Protein AF-A0A0G1ELM1-F1 (afdb_monomer_lite)

pLDDT: mean 81.85, std 12.87, range [48.47, 97.12]

Sequence (218 aa):
MGKSIVFKILIIVTILTFLGLSSYQIIKIDGGKYPYCFYLPPYGTAKFDWSTYQYSKFRDECLVRVGAIFSDPSVCTLTKGLSYYDCFGRLGKISKDPNICNKFQTDQFMRQSCFNQMVLYNYNLTGDPCEALSNPEKGTCYRSLANSKKDENYCLKIDMDSYGGNPKFNCLVDLAIIKNNDKLCDLLDSSMPENMNSTTCKRAAANVNRQKEVRQTL

Secondary structure (DSSP, 8-state):
-THHHHHHHHHHHHHHHHTT------EEEGGGTEEEE----SS--PPP-TTSHHHHHHHHHHHHHHHHHHT-HHHHTTS-THHHHHHHHHHHHHH--GGGGGG-SS-HHHHHHHHHHHHHTT---SS-TTTTSPTTHHHHHHHHHHHHHT-THHHHT-PPPTTS--HHHHHHHHHHHHHT-GGGGGGS-TTS-GGGSHHHHHHHHHHHHHHHHHHH--

Foldseek 3Di:
DPVVVVVVVVVVVVVCVVVPPPLFDFDQDPVNPFGGDTDDDPDDSDDDDCPDPVNLVSQLVSLLVRCQVVLPLVSLVVHDDPSSLSSLLSSCQNVVDLVSLVVPVPPLVSSLVSLLSNLLSPDPRDDDSLVVHDPPSSLVSLLSNCLNVLDLVSLVPHDDDPPPDNSSLVSLLSSCLVVVNLCSQVPDDPPDDPCRHSVNSSVSSVVSVVVVVVVVVD

Structure (mmCIF, N/CA/C/O backbone):
data_AF-A0A0G1ELM1-F1
#
_entry.id   AF-A0A0G1ELM1-F1
#
loop_
_atom_site.group_PDB
_atom_site.id
_atom_site.type_symbol
_atom_site.label_atom_id
_atom_site.label_alt_id
_atom_site.label_comp_id
_atom_site.label_asym_id
_atom_site.label_entity_id
_atom_site.label_seq_id
_atom_site.pdbx_PDB_ins_code
_atom_site.Cartn_x
_atom_site.Cartn_y
_atom_site.Cartn_z
_atom_site.occupancy
_atom_site.B_iso_or_equiv
_atom_site.auth_seq_id
_atom_site.auth_comp_id
_atom_site.auth_asym_id
_atom_site.auth_atom_id
_atom_site.pdbx_PDB_model_num
ATOM 1 N N . MET A 1 1 ? -6.070 -7.046 -32.910 1.00 50.34 1 MET A N 1
ATOM 2 C CA . MET A 1 1 ? -6.460 -5.614 -32.870 1.00 50.34 1 MET A CA 1
ATOM 3 C C . MET A 1 1 ? -5.289 -4.619 -32.761 1.00 50.34 1 MET A C 1
ATOM 5 O O . MET A 1 1 ? -5.457 -3.496 -33.212 1.00 50.34 1 MET A O 1
ATOM 9 N N . GLY A 1 2 ? -4.091 -4.985 -32.274 1.00 49.25 2 GLY A N 1
ATOM 10 C CA . GLY A 1 2 ? -2.985 -4.019 -32.080 1.00 49.25 2 GLY A CA 1
ATOM 11 C C . GLY A 1 2 ? -2.368 -3.378 -33.340 1.00 49.25 2 GLY A C 1
ATOM 12 O O . GLY A 1 2 ? -1.951 -2.225 -33.292 1.00 49.25 2 GLY A O 1
ATOM 13 N N . LYS A 1 3 ? -2.362 -4.062 -34.496 1.00 54.44 3 LYS A N 1
ATOM 14 C CA . LYS A 1 3 ? -1.716 -3.548 -35.727 1.00 54.44 3 LYS A CA 1
ATOM 15 C C . LYS A 1 3 ? -2.376 -2.281 -36.298 1.00 54.44 3 LYS A C 1
ATOM 17 O O . LYS A 1 3 ? -1.705 -1.484 -36.943 1.00 54.44 3 LYS A O 1
ATOM 22 N N . SER A 1 4 ? -3.665 -2.056 -36.024 1.00 66.50 4 SER A N 1
ATOM 23 C CA . SER A 1 4 ? -4.397 -0.899 -36.561 1.00 66.50 4 SER A CA 1
ATOM 24 C C . SER A 1 4 ? -4.071 0.418 -35.848 1.00 66.50 4 SER A C 1
ATOM 26 O O . SER A 1 4 ? -4.165 1.472 -36.473 1.00 66.50 4 SER A O 1
ATOM 28 N N . ILE A 1 5 ? -3.689 0.378 -34.567 1.00 67.44 5 ILE A N 1
ATOM 29 C CA . ILE A 1 5 ? -3.380 1.587 -33.784 1.00 67.44 5 ILE A CA 1
ATOM 30 C C . ILE A 1 5 ? -1.992 2.113 -34.154 1.00 67.44 5 ILE A C 1
ATOM 32 O O . ILE A 1 5 ? -1.829 3.308 -34.390 1.00 67.44 5 ILE A O 1
ATOM 36 N N . VAL A 1 6 ? -1.019 1.210 -34.296 1.00 66.62 6 VAL A N 1
ATOM 37 C CA . VAL A 1 6 ? 0.358 1.556 -34.680 1.00 66.62 6 VAL A CA 1
ATOM 38 C C . VAL A 1 6 ? 0.388 2.268 -36.037 1.00 66.62 6 VAL A C 1
ATOM 40 O O . VAL A 1 6 ? 1.067 3.280 -36.184 1.00 66.62 6 VAL A O 1
ATOM 43 N N . PHE A 1 7 ? -0.414 1.806 -37.002 1.00 73.12 7 PHE A N 1
ATOM 44 C CA . PHE A 1 7 ? -0.468 2.400 -38.341 1.00 73.12 7 PHE A CA 1
ATOM 45 C C . PHE A 1 7 ? -1.074 3.814 -38.349 1.00 73.12 7 PHE A C 1
ATOM 47 O O . PHE A 1 7 ? -0.566 4.704 -39.026 1.00 73.12 7 PHE A O 1
ATOM 54 N N . LYS A 1 8 ? -2.121 4.058 -37.547 1.00 73.38 8 LYS A N 1
ATOM 55 C CA . LYS A 1 8 ? -2.737 5.391 -37.420 1.00 73.38 8 LYS A CA 1
ATOM 56 C C . LYS A 1 8 ? -1.798 6.401 -36.757 1.00 73.38 8 LYS A C 1
ATOM 58 O O . LYS A 1 8 ? -1.733 7.542 -37.203 1.00 73.38 8 LYS A O 1
ATOM 63 N N . ILE A 1 9 ? -1.038 5.977 -35.743 1.00 73.56 9 ILE A N 1
ATOM 64 C CA . ILE A 1 9 ? -0.022 6.822 -35.094 1.00 73.56 9 ILE A CA 1
ATOM 65 C C . ILE A 1 9 ? 1.080 7.191 -36.096 1.00 73.56 9 ILE A C 1
ATOM 67 O O . ILE A 1 9 ? 1.458 8.356 -36.179 1.00 73.56 9 ILE A O 1
ATOM 71 N N . LEU A 1 10 ? 1.537 6.234 -36.910 1.00 73.31 10 LEU A N 1
ATOM 72 C CA . LEU A 1 10 ? 2.538 6.473 -37.954 1.00 73.31 10 LEU A CA 1
ATOM 73 C C . LEU A 1 10 ? 2.081 7.519 -38.982 1.00 73.31 10 LEU A C 1
ATOM 75 O O . LEU A 1 10 ? 2.839 8.434 -39.295 1.00 73.31 10 LEU A O 1
ATOM 79 N N . ILE A 1 11 ? 0.834 7.441 -39.458 1.00 77.81 11 ILE A N 1
ATOM 80 C CA . ILE A 1 11 ? 0.285 8.410 -40.422 1.00 77.81 11 ILE A CA 1
ATOM 81 C C . ILE A 1 11 ? 0.237 9.822 -39.823 1.00 77.81 11 ILE A C 1
ATOM 83 O O . ILE A 1 11 ? 0.670 10.772 -40.470 1.00 77.81 11 ILE A O 1
ATOM 87 N N . ILE A 1 12 ? -0.229 9.965 -38.578 1.00 75.75 12 ILE A N 1
ATOM 88 C CA . ILE A 1 12 ? -0.305 11.269 -37.900 1.00 75.75 12 ILE A CA 1
ATOM 89 C C . ILE A 1 12 ? 1.092 11.876 -37.733 1.00 75.75 12 ILE A C 1
ATOM 91 O O . ILE A 1 12 ? 1.287 13.048 -38.045 1.00 75.75 12 ILE A O 1
ATOM 95 N N . VAL A 1 13 ? 2.078 11.077 -37.311 1.00 72.25 13 VAL A N 1
ATOM 96 C CA . VAL A 1 13 ? 3.471 11.533 -37.184 1.00 72.25 13 VAL A CA 1
ATOM 97 C C . VAL A 1 13 ? 4.018 11.997 -38.538 1.00 72.25 13 VAL A C 1
ATOM 99 O O . VAL A 1 13 ? 4.649 13.048 -38.604 1.00 72.25 13 VAL A O 1
ATOM 102 N N . THR A 1 14 ? 3.708 11.278 -39.621 1.00 75.56 14 THR A N 1
ATOM 103 C CA . THR A 1 14 ? 4.166 11.617 -40.981 1.00 75.56 14 THR A CA 1
ATOM 104 C C . THR A 1 14 ? 3.556 12.933 -41.485 1.00 75.56 14 THR A C 1
ATOM 106 O O . THR A 1 14 ? 4.257 13.775 -42.050 1.00 75.56 14 THR A O 1
ATOM 109 N N . ILE A 1 15 ? 2.262 13.155 -41.235 1.00 75.12 15 ILE A N 1
ATOM 110 C CA . ILE A 1 15 ? 1.568 14.403 -41.593 1.00 75.12 15 ILE A CA 1
ATOM 111 C C . ILE A 1 15 ? 2.143 15.584 -40.798 1.00 75.12 15 ILE A C 1
ATOM 113 O O . ILE A 1 15 ? 2.428 16.633 -41.371 1.00 75.12 15 ILE A O 1
ATOM 117 N N . LEU A 1 16 ? 2.382 15.405 -39.496 1.00 65.38 16 LEU A N 1
ATOM 118 C CA . LEU A 1 16 ? 2.956 16.447 -38.641 1.00 65.38 16 LEU A CA 1
ATOM 119 C C . LEU A 1 16 ? 4.390 16.815 -39.044 1.00 65.38 16 LEU A C 1
ATOM 121 O O . LEU A 1 16 ? 4.750 17.989 -38.980 1.00 65.38 16 LEU A O 1
ATOM 125 N N . THR A 1 17 ? 5.190 15.850 -39.512 1.00 66.62 17 THR A N 1
ATOM 126 C CA . THR A 1 17 ? 6.524 16.140 -40.063 1.00 66.62 17 THR A CA 1
ATOM 127 C C . THR A 1 17 ? 6.468 16.926 -41.373 1.00 66.62 17 THR A C 1
ATOM 129 O O . THR A 1 17 ? 7.311 17.792 -41.586 1.00 66.62 17 THR A O 1
ATOM 132 N N . PHE A 1 18 ? 5.470 16.677 -42.231 1.00 71.69 18 PHE A N 1
ATOM 133 C CA . PHE A 1 18 ? 5.326 17.363 -43.522 1.00 71.69 18 PHE A CA 1
ATOM 134 C C . PHE A 1 18 ? 4.894 18.832 -43.384 1.00 71.69 18 PHE A C 1
ATOM 136 O O . PHE A 1 18 ? 5.218 19.651 -44.238 1.00 71.69 18 PHE A O 1
ATOM 143 N N . LEU A 1 19 ? 4.192 19.180 -42.302 1.00 72.88 19 LEU A N 1
ATOM 144 C CA . LEU A 1 19 ? 3.672 20.531 -42.058 1.00 72.88 19 LEU A CA 1
ATOM 145 C C . LEU A 1 19 ? 4.692 21.512 -41.449 1.00 72.88 19 LEU A C 1
ATOM 147 O O . LEU A 1 19 ? 4.314 22.614 -41.063 1.00 72.88 19 LEU A O 1
ATOM 151 N N . GLY A 1 20 ? 5.975 21.151 -41.331 1.00 52.38 20 GLY A N 1
ATOM 152 C CA . GLY A 1 20 ? 7.017 22.089 -40.890 1.00 52.38 20 GLY A CA 1
ATOM 153 C C . GLY A 1 20 ? 6.898 22.566 -39.434 1.00 52.38 20 GLY A C 1
ATOM 154 O O . GLY A 1 20 ? 7.625 23.465 -39.023 1.00 52.38 20 GLY A O 1
ATOM 155 N N . LEU A 1 21 ? 6.051 21.935 -38.613 1.00 55.34 21 LEU A N 1
ATOM 156 C CA . LEU A 1 21 ? 5.949 22.179 -37.163 1.00 55.34 21 LEU A CA 1
ATOM 157 C C . LEU A 1 21 ? 7.140 21.573 -36.381 1.00 55.34 21 LEU A C 1
ATOM 159 O O . LEU A 1 21 ? 7.020 21.205 -35.213 1.00 55.34 21 LEU A O 1
ATOM 163 N N . SER A 1 22 ? 8.294 21.397 -37.027 1.00 48.47 22 SER A N 1
ATOM 164 C CA . SER A 1 22 ? 9.391 20.545 -36.574 1.00 48.47 22 SER A CA 1
ATOM 165 C C . SER A 1 22 ? 10.311 21.239 -35.568 1.00 48.47 22 SER A C 1
ATOM 167 O O . SER A 1 22 ? 11.467 21.544 -35.854 1.00 48.47 22 SER A O 1
ATOM 169 N N . SER A 1 23 ? 9.820 21.422 -34.349 1.00 53.09 23 SER A N 1
ATOM 170 C CA . SER A 1 23 ? 10.669 21.434 -33.151 1.00 53.09 23 SER A CA 1
ATOM 171 C C . SER A 1 23 ? 10.457 20.184 -32.289 1.00 53.09 23 SER A C 1
ATOM 173 O O . SER A 1 23 ? 10.847 20.144 -31.126 1.00 53.09 23 SER A O 1
ATOM 175 N N . TYR A 1 24 ? 9.884 19.121 -32.865 1.00 53.72 24 TYR A N 1
ATOM 176 C CA . TYR A 1 24 ? 9.788 17.820 -32.212 1.00 53.72 24 TYR A CA 1
ATOM 177 C C . TYR A 1 24 ? 11.131 17.097 -32.280 1.00 53.72 24 TYR A C 1
ATOM 179 O O . TYR A 1 24 ? 11.535 16.600 -33.333 1.00 53.72 24 TYR A O 1
ATOM 187 N N . GLN A 1 25 ? 11.821 17.001 -31.144 1.00 54.25 25 GLN A N 1
ATOM 188 C CA . GLN A 1 25 ? 12.936 16.072 -31.017 1.00 54.25 25 GLN A CA 1
ATOM 189 C C . GLN A 1 25 ? 12.399 14.675 -30.718 1.00 54.25 25 GLN A C 1
ATOM 191 O O . GLN A 1 25 ? 11.821 14.408 -29.668 1.00 54.25 25 GLN A O 1
ATOM 196 N N . ILE A 1 26 ? 12.586 13.783 -31.684 1.00 55.53 26 ILE A N 1
ATOM 197 C CA . ILE A 1 26 ? 12.243 12.373 -31.576 1.00 55.53 26 ILE A CA 1
ATOM 198 C C . ILE A 1 26 ? 13.410 11.654 -30.895 1.00 55.53 26 ILE A C 1
ATOM 200 O O . ILE A 1 26 ? 14.478 11.489 -31.485 1.00 55.53 26 ILE A O 1
ATOM 204 N N . ILE A 1 27 ? 13.216 11.211 -29.654 1.00 61.88 27 ILE A N 1
ATOM 205 C CA . ILE A 1 27 ? 14.251 10.490 -28.904 1.00 61.88 27 ILE A CA 1
ATOM 206 C C . ILE A 1 27 ? 14.049 8.995 -29.095 1.00 61.88 27 ILE A C 1
ATOM 208 O O . ILE A 1 27 ? 13.035 8.436 -28.672 1.00 61.88 27 ILE A O 1
ATOM 212 N N . LYS A 1 28 ? 15.036 8.338 -29.706 1.00 63.75 28 LYS A N 1
ATOM 213 C CA . LYS A 1 28 ? 15.108 6.876 -29.729 1.00 63.75 28 LYS A CA 1
ATOM 214 C C . LYS A 1 28 ? 15.464 6.385 -28.328 1.00 63.75 28 LYS A C 1
ATOM 216 O O . LYS A 1 28 ? 16.547 6.675 -27.828 1.00 63.75 28 LYS A O 1
ATOM 221 N N . ILE A 1 29 ? 14.558 5.640 -27.705 1.00 68.81 29 ILE A N 1
ATOM 222 C CA . ILE A 1 29 ? 14.814 4.966 -26.431 1.00 68.81 29 ILE A CA 1
ATOM 223 C C . ILE A 1 29 ? 15.418 3.598 -26.753 1.00 68.81 29 ILE A C 1
ATOM 225 O O . ILE A 1 29 ? 14.873 2.883 -27.595 1.00 68.81 29 ILE A O 1
ATOM 229 N N . ASP A 1 30 ? 16.536 3.256 -26.107 1.00 65.12 30 ASP A N 1
ATOM 230 C CA . ASP A 1 30 ? 17.190 1.941 -26.218 1.00 65.12 30 ASP A CA 1
ATOM 231 C C . ASP A 1 30 ? 17.457 1.515 -27.678 1.00 65.12 30 ASP A C 1
ATOM 233 O O . ASP A 1 30 ? 16.909 0.541 -28.188 1.00 65.12 30 ASP A O 1
ATOM 237 N N . GLY A 1 31 ? 18.190 2.345 -28.430 1.00 73.06 31 GLY A N 1
ATOM 238 C CA . GLY A 1 31 ? 18.500 2.070 -29.841 1.00 73.06 31 GLY A CA 1
ATOM 239 C C . GLY A 1 31 ? 17.297 2.113 -30.799 1.00 73.06 31 GLY A C 1
ATOM 240 O O . GLY A 1 31 ? 17.451 1.819 -31.981 1.00 73.06 31 GLY A O 1
ATOM 241 N N . GLY A 1 32 ? 16.112 2.523 -30.328 1.00 72.31 32 GLY A N 1
ATOM 242 C CA . GLY A 1 32 ? 14.868 2.541 -31.106 1.00 72.31 32 GLY A CA 1
ATOM 243 C C . GLY A 1 32 ? 13.915 1.385 -30.793 1.00 72.31 32 GLY A C 1
ATOM 244 O O . GLY A 1 32 ? 12.944 1.208 -31.524 1.00 72.31 32 GLY A O 1
ATOM 245 N N . LYS A 1 33 ? 14.164 0.619 -29.720 1.00 72.88 33 LYS A N 1
ATOM 246 C CA . LYS A 1 33 ? 13.299 -0.485 -29.278 1.00 72.88 33 LYS A CA 1
ATOM 247 C C . LYS A 1 33 ? 11.888 -0.023 -28.880 1.00 72.88 33 LYS A C 1
ATOM 249 O O . LYS A 1 33 ? 10.930 -0.761 -29.100 1.00 72.88 33 LYS A O 1
ATOM 254 N N . TYR A 1 34 ? 11.741 1.187 -28.335 1.00 67.00 34 TYR A N 1
ATOM 255 C CA . TYR A 1 34 ? 10.444 1.734 -27.914 1.00 67.00 34 TYR A CA 1
ATOM 256 C C . TYR A 1 34 ? 10.053 2.971 -28.731 1.00 67.00 34 TYR A C 1
ATOM 258 O O . TYR A 1 34 ? 10.936 3.740 -29.132 1.00 67.00 34 TYR A O 1
ATOM 266 N N . PRO A 1 35 ? 8.744 3.204 -28.964 1.00 62.19 35 PRO A N 1
ATOM 267 C CA . PRO A 1 35 ? 8.290 4.433 -29.583 1.00 62.19 35 PRO A CA 1
ATOM 268 C C . PRO A 1 35 ? 8.603 5.639 -28.704 1.00 62.19 35 PRO A C 1
ATOM 270 O O . PRO A 1 35 ? 8.808 5.557 -27.494 1.00 62.19 35 PRO A O 1
ATOM 273 N N . TYR A 1 36 ? 8.661 6.768 -29.384 1.00 66.06 36 TYR A N 1
ATOM 274 C CA . TYR A 1 36 ? 9.288 7.984 -28.911 1.00 66.06 36 TYR A CA 1
ATOM 275 C C . TYR A 1 36 ? 8.526 8.640 -27.758 1.00 66.06 36 TYR A C 1
ATOM 277 O O . TYR A 1 36 ? 7.294 8.671 -27.731 1.00 66.06 36 TYR A O 1
ATOM 285 N N . CYS A 1 37 ? 9.280 9.241 -26.842 1.00 66.62 37 CYS A N 1
ATOM 286 C CA . CYS A 1 37 ? 8.756 10.217 -25.900 1.00 66.62 37 CYS A CA 1
ATOM 287 C C . CYS A 1 37 ? 8.526 11.538 -26.628 1.00 66.62 37 CYS A C 1
ATOM 289 O O . CYS A 1 37 ? 9.487 12.217 -26.984 1.00 66.62 37 CYS A O 1
ATOM 291 N N . PHE A 1 38 ? 7.268 11.914 -26.846 1.00 62.47 38 PHE A N 1
ATOM 292 C CA . PHE A 1 38 ? 6.952 13.244 -27.355 1.00 62.47 38 PHE A CA 1
ATOM 293 C C . PHE A 1 38 ? 6.946 14.225 -26.185 1.00 62.47 38 PHE A C 1
ATOM 295 O O . PHE A 1 38 ? 6.033 14.215 -25.361 1.00 62.47 38 PHE A O 1
ATOM 302 N N . TYR A 1 39 ? 7.982 15.058 -26.108 1.00 61.75 39 TYR A N 1
ATOM 303 C CA . TYR A 1 39 ? 7.989 16.229 -25.243 1.00 61.75 39 TYR A CA 1
ATOM 304 C C . TYR A 1 39 ? 7.806 17.471 -26.106 1.00 61.75 39 TYR A C 1
ATOM 306 O O . TYR A 1 39 ? 8.578 17.712 -27.033 1.00 61.75 39 TYR A O 1
ATOM 314 N N . LEU A 1 40 ? 6.768 18.241 -25.797 1.00 57.06 40 LEU A N 1
ATOM 315 C CA . LEU A 1 40 ? 6.581 19.584 -26.319 1.00 57.06 40 LEU A CA 1
ATOM 316 C C . LEU A 1 40 ? 7.185 20.547 -25.296 1.00 57.06 40 LEU A C 1
ATOM 318 O O . LEU A 1 40 ? 6.544 20.791 -24.269 1.00 57.06 40 LEU A O 1
ATOM 322 N N . PRO A 1 41 ? 8.411 21.064 -25.505 1.00 56.84 41 PRO A N 1
ATOM 323 C CA . PRO A 1 41 ? 8.904 22.128 -24.652 1.00 56.84 41 PRO A CA 1
ATOM 324 C C . PRO A 1 41 ? 7.944 23.315 -24.759 1.00 56.84 41 PRO A C 1
ATOM 326 O O . PRO A 1 41 ? 7.522 23.655 -25.866 1.00 56.84 41 PRO A O 1
ATOM 329 N N . PRO A 1 42 ? 7.599 23.966 -23.638 1.00 57.06 42 PRO A N 1
ATOM 330 C CA . PRO A 1 42 ? 6.675 25.088 -23.681 1.00 57.06 42 PRO A CA 1
ATOM 331 C C . PRO A 1 42 ? 7.235 26.281 -24.479 1.00 57.06 42 PRO A C 1
ATOM 333 O O . PRO A 1 42 ? 6.438 27.080 -24.958 1.00 57.06 42 PRO A O 1
ATOM 336 N N . TYR A 1 43 ? 8.560 26.387 -24.696 1.00 53.09 43 TYR A N 1
ATOM 337 C CA . TYR A 1 43 ? 9.174 27.498 -25.438 1.00 53.09 43 TYR A CA 1
ATOM 338 C C . TYR A 1 43 ? 10.484 27.106 -26.167 1.00 53.09 43 TYR A C 1
ATOM 340 O O . TYR A 1 43 ? 11.486 26.811 -25.522 1.00 53.09 43 TYR A O 1
ATOM 348 N N . GLY A 1 44 ? 10.501 27.190 -27.506 1.00 55.81 44 GLY A N 1
ATOM 349 C CA . GLY A 1 44 ? 11.720 27.394 -28.317 1.00 55.81 44 GLY A CA 1
ATOM 350 C C . GLY A 1 44 ? 12.521 26.166 -28.798 1.00 55.81 44 GLY A C 1
ATOM 351 O O . GLY A 1 44 ? 12.514 25.096 -28.203 1.00 55.81 44 GLY A O 1
ATOM 352 N N . THR A 1 45 ? 13.245 26.356 -29.910 1.00 50.78 45 THR A N 1
ATOM 353 C CA . THR A 1 45 ? 14.015 25.375 -30.714 1.00 50.78 45 THR A CA 1
ATOM 354 C C . THR A 1 45 ? 15.444 25.096 -30.215 1.00 50.78 45 THR A C 1
ATOM 356 O O . THR A 1 45 ? 16.273 24.576 -30.966 1.00 50.78 45 THR A O 1
ATOM 359 N N . ALA A 1 46 ? 15.783 25.450 -28.973 1.00 54.19 46 ALA A N 1
ATOM 360 C CA . ALA A 1 46 ? 17.150 25.298 -28.473 1.00 54.19 46 ALA A CA 1
ATOM 361 C C . ALA A 1 46 ? 17.578 23.817 -28.401 1.00 54.19 46 ALA A C 1
ATOM 363 O O . ALA A 1 46 ? 16.795 22.943 -28.023 1.00 54.19 46 ALA A O 1
ATOM 364 N N . LYS A 1 47 ? 18.842 23.534 -28.760 1.00 57.75 47 LYS A N 1
ATOM 365 C CA . LYS A 1 47 ? 19.469 22.212 -28.583 1.00 57.75 47 LYS A CA 1
ATOM 366 C C . LYS A 1 47 ? 19.298 21.763 -27.129 1.00 57.75 47 LYS A C 1
ATOM 368 O O . LYS A 1 47 ? 19.678 22.479 -26.209 1.00 57.75 47 LYS A O 1
ATOM 373 N N . PHE A 1 48 ? 18.712 20.585 -26.954 1.00 58.12 48 PHE A N 1
ATOM 374 C CA . PHE A 1 48 ? 18.218 20.109 -25.670 1.00 58.12 48 PHE A CA 1
ATOM 375 C C . PHE A 1 48 ? 19.305 19.347 -24.908 1.00 58.12 48 PHE A C 1
ATOM 377 O O . PHE A 1 48 ? 19.810 18.337 -25.399 1.00 58.12 48 PHE A O 1
ATOM 384 N N . ASP A 1 49 ? 19.649 19.814 -23.708 1.00 65.38 49 ASP A N 1
ATOM 385 C CA . ASP A 1 49 ? 20.552 19.108 -22.798 1.00 65.38 49 ASP A CA 1
ATOM 386 C C . ASP A 1 49 ? 19.760 18.457 -21.654 1.00 65.38 49 ASP A C 1
ATOM 388 O O . ASP A 1 49 ? 19.294 19.120 -20.726 1.00 65.38 49 ASP A O 1
ATOM 392 N N . TRP A 1 50 ? 19.632 17.129 -21.721 1.00 58.56 50 TRP A N 1
ATOM 393 C CA . TRP A 1 50 ? 18.931 16.295 -20.739 1.00 58.56 50 TRP A CA 1
ATOM 394 C C . TRP A 1 50 ? 19.646 16.188 -19.385 1.00 58.56 50 TRP A C 1
ATOM 396 O O . TRP A 1 50 ? 19.103 15.575 -18.465 1.00 58.56 50 TRP A O 1
ATOM 406 N N . SER A 1 51 ? 20.849 16.753 -19.249 1.00 60.75 51 SER A N 1
ATOM 407 C CA . SER A 1 51 ? 21.607 16.732 -17.998 1.00 60.75 51 SER A CA 1
ATOM 408 C C . SER A 1 51 ? 21.024 17.650 -16.917 1.00 60.75 51 SER A C 1
ATOM 410 O O . SER A 1 51 ? 21.276 17.432 -15.731 1.00 60.75 51 SER A O 1
ATOM 412 N N . THR A 1 52 ? 20.208 18.646 -17.284 1.00 69.62 52 THR A N 1
ATOM 413 C CA . THR A 1 52 ? 19.635 19.567 -16.295 1.00 69.62 52 THR A CA 1
ATOM 414 C C . THR A 1 52 ? 18.432 18.959 -15.563 1.00 69.62 52 THR A C 1
ATOM 416 O O . THR A 1 52 ? 17.600 18.243 -16.124 1.00 69.62 52 THR A O 1
ATOM 419 N N . TYR A 1 53 ? 18.353 19.239 -14.259 1.00 64.31 53 TYR A N 1
ATOM 420 C CA . TYR A 1 53 ? 17.460 18.583 -13.294 1.00 64.31 53 TYR A CA 1
ATOM 421 C C . TYR A 1 53 ? 15.969 18.587 -13.676 1.00 64.31 53 TYR A C 1
ATOM 423 O O . TYR A 1 53 ? 15.259 17.624 -13.401 1.00 64.31 53 TYR A O 1
ATOM 431 N N . GLN A 1 54 ? 15.468 19.640 -14.330 1.00 66.69 54 GLN A N 1
ATOM 432 C CA . GLN A 1 54 ? 14.066 19.661 -14.763 1.00 66.69 54 GLN A CA 1
ATOM 433 C C . GLN A 1 54 ? 13.771 18.594 -15.826 1.00 66.69 54 GLN A C 1
ATOM 435 O O . GLN A 1 54 ? 12.694 17.997 -15.807 1.00 66.69 54 GLN A O 1
ATOM 440 N N . TYR A 1 55 ? 14.721 18.298 -16.715 1.00 70.31 55 TYR A N 1
ATOM 441 C CA . TYR A 1 55 ? 14.508 17.333 -17.792 1.00 70.31 55 TYR A CA 1
ATOM 442 C C . TYR A 1 55 ? 14.661 15.885 -17.345 1.00 70.31 55 TYR A C 1
ATOM 444 O O . TYR A 1 55 ? 14.035 15.010 -17.946 1.00 70.31 55 TYR A O 1
ATOM 452 N N . SER A 1 56 ? 15.413 15.616 -16.273 1.00 75.69 56 SER A N 1
ATOM 453 C CA . SER A 1 56 ? 15.502 14.262 -15.717 1.00 75.69 56 SER A CA 1
ATOM 454 C C . SER A 1 56 ? 14.133 13.767 -15.242 1.00 75.69 56 SER A C 1
ATOM 456 O O . SER A 1 56 ? 13.772 12.630 -15.534 1.00 75.69 56 SER A O 1
ATOM 458 N N . LYS A 1 57 ? 13.312 14.640 -14.639 1.00 78.50 57 LYS A N 1
ATOM 459 C CA . LYS A 1 57 ? 11.943 14.308 -14.215 1.00 78.50 57 LYS A CA 1
ATOM 460 C C . LYS A 1 57 ? 11.024 13.971 -15.393 1.00 78.50 57 LYS A C 1
ATOM 462 O O . LYS A 1 57 ? 10.314 12.972 -15.338 1.00 78.50 57 LYS A O 1
ATOM 467 N N . PHE A 1 58 ? 11.045 14.770 -16.462 1.00 80.12 58 PHE A N 1
ATOM 468 C CA . PHE A 1 58 ? 10.225 14.507 -17.654 1.00 80.12 58 PHE A CA 1
ATOM 469 C C . PHE A 1 58 ? 10.661 13.243 -18.394 1.00 80.12 58 PHE A C 1
ATOM 471 O O . PHE A 1 58 ? 9.819 12.440 -18.800 1.00 80.12 58 PHE A O 1
ATOM 478 N N . ARG A 1 59 ? 11.977 13.052 -18.550 1.00 83.25 59 ARG A N 1
ATOM 479 C CA . ARG A 1 59 ? 12.555 11.827 -19.112 1.00 83.25 59 ARG A CA 1
ATOM 480 C C . ARG A 1 59 ? 12.058 10.614 -18.342 1.00 83.25 59 ARG A C 1
ATOM 482 O O . ARG A 1 59 ? 11.563 9.665 -18.941 1.00 83.25 59 ARG A O 1
ATOM 489 N N . ASP A 1 60 ? 12.182 10.665 -17.026 1.00 83.88 60 ASP A N 1
ATOM 490 C CA . ASP A 1 60 ? 11.812 9.571 -16.153 1.00 83.88 60 ASP A CA 1
ATOM 491 C C . ASP A 1 60 ? 10.302 9.300 -16.174 1.00 83.88 60 ASP A C 1
ATOM 493 O O . ASP A 1 60 ? 9.905 8.148 -16.317 1.00 83.88 60 ASP A O 1
ATOM 497 N N . GLU A 1 61 ? 9.452 10.332 -16.144 1.00 83.44 61 GLU A N 1
ATOM 498 C CA . GLU A 1 61 ? 8.000 10.169 -16.296 1.00 83.44 61 GLU A CA 1
ATOM 499 C C . GLU A 1 61 ? 7.637 9.532 -17.644 1.00 83.44 61 GLU A C 1
ATOM 501 O O . GLU A 1 61 ? 6.725 8.703 -17.733 1.00 83.44 61 GLU A O 1
ATOM 506 N N . CYS A 1 62 ? 8.355 9.883 -18.711 1.00 85.94 62 CYS A N 1
ATOM 507 C CA . CYS A 1 62 ? 8.118 9.244 -19.989 1.00 85.94 62 CYS A CA 1
ATOM 508 C C . CYS A 1 62 ? 8.555 7.775 -19.993 1.00 85.94 62 CYS A C 1
ATOM 510 O O . CYS A 1 62 ? 7.784 6.917 -20.419 1.00 85.94 62 CYS A O 1
ATOM 512 N N . LEU A 1 63 ? 9.748 7.463 -19.480 1.00 85.88 63 LEU A N 1
ATOM 513 C CA . LEU A 1 63 ? 10.231 6.083 -19.356 1.00 85.88 63 LEU A CA 1
ATOM 514 C C . LEU A 1 63 ? 9.269 5.233 -18.524 1.00 85.88 63 LEU A C 1
ATOM 516 O O . LEU A 1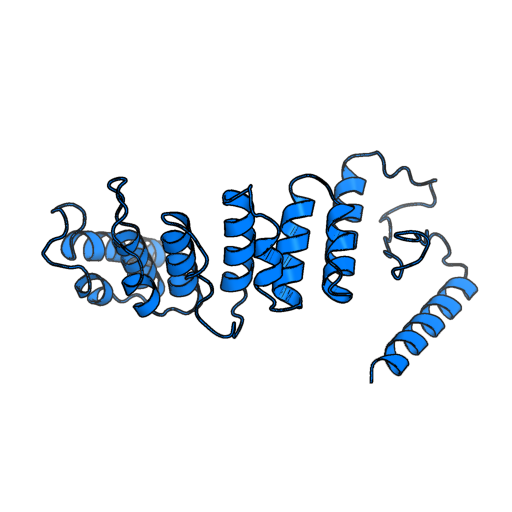 63 ? 8.932 4.121 -18.915 1.00 85.88 63 LEU A O 1
ATOM 520 N N . VAL A 1 64 ? 8.744 5.790 -17.438 1.00 84.44 64 VAL A N 1
ATOM 521 C CA . VAL A 1 64 ? 7.681 5.195 -16.628 1.00 84.44 64 VAL A CA 1
ATOM 522 C C . VAL A 1 64 ? 6.457 4.831 -17.479 1.00 84.44 64 VAL A C 1
ATOM 524 O O . VAL A 1 64 ? 5.968 3.703 -17.412 1.00 84.44 64 VAL A O 1
ATOM 527 N N . ARG A 1 65 ? 5.960 5.757 -18.312 1.00 82.69 65 ARG A N 1
ATOM 528 C CA . ARG A 1 65 ? 4.810 5.504 -19.201 1.00 82.69 65 ARG A CA 1
ATOM 529 C C . ARG A 1 65 ? 5.128 4.464 -20.267 1.00 82.69 65 ARG A C 1
ATOM 531 O O . ARG A 1 65 ? 4.299 3.597 -20.512 1.00 82.69 65 ARG A O 1
ATOM 538 N N . VAL A 1 66 ? 6.304 4.539 -20.886 1.00 85.50 66 VAL A N 1
ATOM 539 C CA . VAL A 1 66 ? 6.756 3.584 -21.904 1.00 85.50 66 VAL A CA 1
ATOM 540 C C . VAL A 1 66 ? 6.847 2.190 -21.295 1.00 85.50 66 VAL A C 1
ATOM 542 O O . VAL A 1 66 ? 6.197 1.276 -21.792 1.00 85.50 66 VAL A O 1
ATOM 545 N N . GLY A 1 67 ? 7.556 2.033 -20.175 1.00 84.31 67 GLY A N 1
ATOM 546 C CA . GLY A 1 67 ? 7.654 0.762 -19.462 1.00 84.31 67 GLY A CA 1
ATOM 547 C C . GLY A 1 67 ? 6.276 0.187 -19.180 1.00 84.31 67 GLY A C 1
ATOM 548 O O . GLY A 1 67 ? 6.014 -0.966 -19.505 1.00 84.31 67 GLY A O 1
ATOM 549 N N . ALA A 1 68 ? 5.358 1.016 -18.684 1.00 80.75 68 ALA A N 1
ATOM 550 C CA . ALA A 1 68 ? 4.011 0.585 -18.355 1.00 80.75 68 ALA A CA 1
ATOM 551 C C . ALA A 1 68 ? 3.159 0.217 -19.594 1.00 80.75 68 ALA A C 1
ATOM 553 O O . ALA A 1 68 ? 2.491 -0.813 -19.580 1.00 80.75 68 ALA A O 1
ATOM 554 N N . ILE A 1 69 ? 3.222 0.988 -20.689 1.00 81.44 69 ILE A N 1
ATOM 555 C CA . ILE A 1 69 ? 2.521 0.693 -21.957 1.00 81.44 69 ILE A CA 1
ATOM 556 C C . ILE A 1 69 ? 3.026 -0.611 -22.581 1.00 81.44 69 ILE A C 1
ATOM 558 O O . ILE A 1 69 ? 2.226 -1.416 -23.055 1.00 81.44 69 ILE A O 1
ATOM 562 N N . PHE A 1 70 ? 4.342 -0.821 -22.584 1.00 85.00 70 PHE A N 1
ATOM 563 C CA . PHE A 1 70 ? 4.960 -2.011 -23.173 1.00 85.00 70 PHE A CA 1
ATOM 564 C C . PHE A 1 70 ? 5.026 -3.192 -22.211 1.00 85.00 70 PHE A C 1
ATOM 566 O O . PHE A 1 70 ? 5.415 -4.280 -22.624 1.00 85.00 70 PHE A O 1
ATOM 573 N N . SER A 1 71 ? 4.635 -2.989 -20.950 1.00 86.06 71 SER A N 1
ATOM 574 C CA . SER A 1 71 ? 4.834 -3.957 -19.873 1.00 86.06 71 SER A CA 1
ATOM 575 C C . SER A 1 71 ? 6.278 -4.487 -19.826 1.00 86.06 71 SER A C 1
ATOM 577 O O . SER A 1 71 ? 6.495 -5.655 -19.519 1.00 86.06 71 SER A O 1
ATOM 579 N N . ASP A 1 72 ? 7.265 -3.638 -20.147 1.00 87.81 72 ASP A N 1
ATOM 580 C CA . ASP A 1 72 ? 8.682 -4.009 -20.207 1.00 87.81 72 ASP A CA 1
ATOM 581 C C . ASP A 1 72 ? 9.440 -3.428 -18.997 1.00 87.81 72 ASP A C 1
ATOM 583 O O . ASP A 1 72 ? 9.733 -2.225 -18.955 1.00 87.81 72 ASP A O 1
ATOM 587 N N . PRO A 1 73 ? 9.804 -4.264 -18.005 1.00 88.94 73 PRO A N 1
ATOM 588 C CA . PRO A 1 73 ? 10.514 -3.804 -16.819 1.00 88.94 73 PRO A CA 1
ATOM 589 C C . PRO A 1 73 ? 11.934 -3.298 -17.090 1.00 88.94 73 PRO A C 1
ATOM 591 O O . PRO A 1 73 ? 12.487 -2.595 -16.246 1.00 88.94 73 PRO A O 1
ATOM 594 N N . SER A 1 74 ? 12.540 -3.639 -18.234 1.00 90.38 74 SER A N 1
ATOM 595 C CA . SER A 1 74 ? 13.868 -3.126 -18.601 1.00 90.38 74 SER A CA 1
ATOM 596 C C . SER A 1 74 ? 13.851 -1.621 -18.872 1.00 90.38 74 SER A C 1
ATOM 598 O O . SER A 1 74 ? 14.866 -0.953 -18.719 1.00 90.38 74 SER A O 1
ATOM 600 N N . VAL A 1 75 ? 12.690 -1.036 -19.184 1.00 90.56 75 VAL A N 1
ATOM 601 C CA . VAL A 1 75 ? 12.570 0.424 -19.307 1.00 90.56 75 VAL A CA 1
ATOM 602 C C . VAL A 1 75 ? 12.761 1.098 -17.951 1.00 90.56 75 VAL A C 1
ATOM 604 O O . VAL A 1 75 ? 13.395 2.149 -17.863 1.00 90.56 75 VAL A O 1
ATOM 607 N N . CYS A 1 76 ? 12.269 0.479 -16.875 1.00 90.19 76 CYS A N 1
ATOM 608 C CA . CYS A 1 76 ? 12.401 1.043 -15.540 1.00 90.19 76 CYS A CA 1
ATOM 609 C C . CYS A 1 76 ? 13.862 1.133 -15.098 1.00 90.19 76 CYS A C 1
ATOM 611 O O . CYS A 1 76 ? 14.223 2.112 -14.453 1.00 90.19 76 CYS A O 1
ATOM 613 N N . THR A 1 77 ? 14.740 0.222 -15.532 1.00 90.25 77 THR A N 1
ATOM 614 C CA . THR A 1 77 ? 16.179 0.287 -15.214 1.00 90.25 77 THR A CA 1
ATOM 615 C C . THR A 1 77 ? 16.900 1.474 -15.860 1.00 90.25 77 THR A C 1
ATOM 617 O O . THR A 1 77 ? 18.042 1.754 -15.512 1.00 90.25 77 THR A O 1
ATOM 620 N N . LEU A 1 78 ? 16.249 2.196 -16.781 1.00 89.38 78 LEU A N 1
ATOM 621 C CA . LEU A 1 78 ? 16.778 3.421 -17.389 1.00 89.38 78 LEU A CA 1
ATOM 622 C C . LEU A 1 78 ? 16.498 4.680 -16.549 1.00 89.38 78 LEU A C 1
ATOM 624 O O . LEU A 1 78 ? 17.073 5.741 -16.821 1.00 89.38 78 LEU A O 1
ATOM 628 N N . THR A 1 79 ? 15.615 4.585 -15.557 1.00 88.19 79 THR A N 1
ATOM 629 C CA . THR A 1 79 ? 15.288 5.672 -14.620 1.00 88.19 79 THR A CA 1
ATOM 630 C C . THR A 1 79 ? 16.163 5.594 -13.365 1.00 88.19 79 THR A C 1
ATOM 632 O O . THR A 1 79 ? 16.845 4.593 -13.138 1.00 88.19 79 THR A O 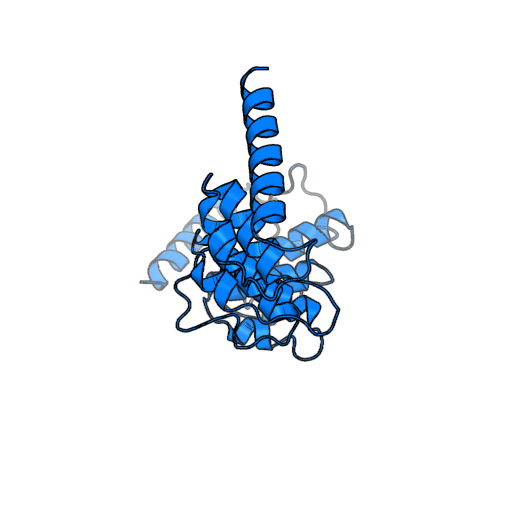1
ATOM 635 N N . LYS A 1 80 ? 16.197 6.658 -12.553 1.00 86.44 80 LYS A N 1
ATOM 636 C CA . LYS A 1 80 ? 17.023 6.717 -11.333 1.00 86.44 80 LYS A CA 1
ATOM 637 C C . LYS A 1 80 ? 16.217 7.213 -10.133 1.00 86.44 80 LYS A C 1
ATOM 639 O O . LYS A 1 80 ? 15.217 7.908 -10.285 1.00 86.44 80 LYS A O 1
ATOM 644 N N . GLY A 1 81 ? 16.687 6.889 -8.927 1.00 86.50 81 GLY A N 1
ATOM 645 C CA . GLY A 1 81 ? 16.108 7.395 -7.679 1.00 86.50 81 GLY A CA 1
ATOM 646 C C . GLY A 1 81 ? 14.617 7.076 -7.546 1.00 86.50 81 GLY A C 1
ATOM 647 O O . GLY A 1 81 ? 14.195 5.961 -7.828 1.00 86.50 81 GLY A O 1
ATOM 648 N N . LEU A 1 82 ? 13.809 8.061 -7.142 1.00 79.88 82 LEU A N 1
ATOM 649 C CA . LEU A 1 82 ? 12.368 7.875 -6.916 1.00 79.88 82 LEU A CA 1
ATOM 650 C C . LEU A 1 82 ? 11.598 7.425 -8.165 1.00 79.88 82 LEU A C 1
ATOM 652 O O . LEU A 1 82 ? 10.645 6.654 -8.058 1.00 79.88 82 LEU A O 1
ATOM 656 N N . SER A 1 83 ? 12.037 7.858 -9.345 1.00 85.38 83 SER A N 1
ATOM 657 C CA . SER A 1 83 ? 11.415 7.493 -10.616 1.00 85.38 83 SER A CA 1
ATOM 658 C C . SER A 1 83 ? 11.530 6.008 -10.944 1.00 85.38 83 SER A C 1
ATOM 660 O O . SER A 1 83 ? 10.635 5.449 -11.571 1.00 85.38 83 SER A O 1
ATOM 662 N N . TYR A 1 84 ? 12.614 5.367 -10.503 1.00 87.56 84 TYR A N 1
ATOM 663 C CA . TYR A 1 84 ? 12.817 3.927 -10.647 1.00 87.56 84 TYR A CA 1
ATOM 664 C C . TYR A 1 84 ? 11.716 3.151 -9.939 1.00 87.56 84 TYR A C 1
ATOM 666 O O . TYR A 1 84 ? 11.080 2.282 -10.534 1.00 87.56 84 TYR A O 1
ATOM 674 N N . TYR A 1 85 ? 11.388 3.552 -8.719 1.00 82.88 85 TYR A N 1
ATOM 675 C CA . TYR A 1 85 ? 10.342 2.904 -7.937 1.00 82.88 85 TYR A CA 1
ATOM 676 C C . TYR A 1 85 ? 8.941 3.229 -8.462 1.00 82.88 85 TYR A C 1
ATOM 678 O O . TYR A 1 85 ? 8.119 2.321 -8.592 1.00 82.88 85 TYR A O 1
ATOM 686 N N . ASP A 1 86 ? 8.679 4.487 -8.845 1.00 83.31 86 ASP A N 1
ATOM 687 C CA . ASP A 1 86 ? 7.401 4.869 -9.465 1.00 83.31 86 ASP A CA 1
ATOM 688 C C . ASP A 1 86 ? 7.169 4.117 -10.787 1.00 83.31 86 ASP A C 1
ATOM 690 O O . ASP A 1 86 ? 6.048 3.700 -11.080 1.00 83.31 86 ASP A O 1
ATOM 694 N N . CYS A 1 87 ? 8.235 3.859 -11.555 1.00 89.50 87 CYS A N 1
ATOM 695 C CA . CYS A 1 87 ? 8.159 3.074 -12.783 1.00 89.50 87 CYS A CA 1
ATOM 696 C C . CYS A 1 87 ? 7.668 1.657 -12.516 1.00 89.50 87 CYS A C 1
ATOM 698 O O . CYS A 1 87 ? 6.674 1.236 -13.105 1.00 89.50 87 CYS A O 1
ATOM 700 N N . PHE A 1 88 ? 8.313 0.932 -11.601 1.00 88.50 88 PHE A N 1
ATOM 701 C CA . PHE A 1 88 ? 7.909 -0.433 -11.268 1.00 88.50 88 PHE A CA 1
ATOM 702 C C . PHE A 1 88 ? 6.529 -0.495 -10.604 1.00 88.50 88 PHE A C 1
ATOM 704 O O . PHE A 1 88 ? 5.757 -1.398 -10.920 1.00 88.50 88 PHE A O 1
ATOM 711 N N . GLY A 1 89 ? 6.177 0.476 -9.754 1.00 84.69 89 GLY A N 1
ATOM 712 C CA . GLY A 1 89 ? 4.836 0.580 -9.171 1.00 84.69 89 GLY A CA 1
ATOM 713 C C . GLY A 1 89 ? 3.756 0.745 -10.244 1.00 84.69 89 GLY A C 1
ATOM 714 O O . GLY A 1 89 ? 2.755 0.024 -10.251 1.00 84.69 89 GLY A O 1
ATOM 715 N N . ARG A 1 90 ? 3.989 1.622 -11.228 1.00 85.69 90 ARG A N 1
ATOM 716 C CA . ARG A 1 90 ? 3.085 1.808 -12.376 1.00 85.69 90 ARG A CA 1
ATOM 717 C C . ARG A 1 90 ? 3.086 0.631 -13.340 1.00 85.69 90 ARG A C 1
ATOM 719 O O . ARG A 1 90 ? 2.055 0.339 -13.941 1.00 85.69 90 ARG A O 1
ATOM 726 N N . LEU A 1 91 ? 4.211 -0.053 -13.481 1.00 87.88 91 LEU A N 1
ATOM 727 C CA . LEU A 1 91 ? 4.311 -1.263 -14.279 1.00 87.88 91 LEU A CA 1
ATOM 728 C C . LEU A 1 91 ? 3.479 -2.386 -13.659 1.00 87.88 91 LEU A C 1
ATOM 730 O O . LEU A 1 91 ? 2.648 -2.967 -14.353 1.00 87.88 91 LEU A O 1
ATOM 734 N N . GLY A 1 92 ? 3.637 -2.640 -12.356 1.00 84.31 92 GLY A N 1
ATOM 735 C CA . GLY A 1 92 ? 2.821 -3.592 -11.596 1.00 84.31 92 GLY A CA 1
ATOM 736 C C . GLY A 1 92 ? 1.340 -3.231 -11.664 1.00 84.31 92 GLY A C 1
ATOM 737 O O . GLY A 1 92 ? 0.493 -4.082 -11.920 1.00 84.31 92 GLY A O 1
ATOM 738 N N . LYS A 1 93 ? 1.031 -1.933 -11.567 1.00 82.94 93 LYS A N 1
ATOM 739 C CA . LYS A 1 93 ? -0.310 -1.375 -11.774 1.00 82.94 93 LYS A CA 1
ATOM 740 C C . LYS A 1 93 ? -0.895 -1.716 -13.154 1.00 82.94 93 LYS A C 1
ATOM 742 O O . LYS A 1 93 ? -2.019 -2.201 -13.226 1.00 82.94 93 LYS A O 1
ATOM 747 N N . ILE A 1 94 ? -0.186 -1.440 -14.253 1.00 82.94 94 ILE A N 1
ATOM 748 C CA . ILE A 1 94 ? -0.740 -1.618 -15.609 1.00 82.94 94 ILE A CA 1
ATOM 749 C C . ILE A 1 94 ? -0.806 -3.094 -16.007 1.00 82.94 94 ILE A C 1
ATOM 751 O O . ILE A 1 94 ? -1.829 -3.544 -16.523 1.00 82.94 94 ILE A O 1
ATOM 755 N N . SER A 1 95 ? 0.257 -3.846 -15.740 1.00 82.62 95 SER A N 1
ATOM 756 C CA . SER A 1 95 ? 0.341 -5.278 -16.060 1.00 82.62 95 SER A CA 1
ATOM 757 C C . SER A 1 95 ? -0.532 -6.158 -15.161 1.00 82.62 95 SER A C 1
ATOM 759 O O . SER A 1 95 ? -0.882 -7.266 -15.559 1.00 82.62 95 SER A O 1
ATOM 761 N N . LYS A 1 96 ? -0.886 -5.672 -13.959 1.00 82.69 96 LYS A N 1
ATOM 762 C CA . LYS A 1 96 ? -1.548 -6.434 -12.888 1.00 82.69 96 LYS A CA 1
ATOM 763 C C . LYS A 1 96 ? -0.751 -7.661 -12.429 1.00 82.69 96 LYS A C 1
ATOM 765 O O . LYS A 1 96 ? -1.337 -8.591 -11.883 1.00 82.69 96 LYS A O 1
ATOM 770 N N . ASP A 1 97 ? 0.564 -7.662 -12.632 1.00 83.12 97 ASP A N 1
ATOM 771 C CA . ASP A 1 97 ? 1.438 -8.760 -12.230 1.00 83.12 97 ASP A CA 1
ATOM 772 C C . ASP A 1 97 ? 2.187 -8.417 -10.927 1.00 83.12 97 ASP A C 1
ATOM 774 O O . ASP A 1 97 ? 3.108 -7.591 -10.942 1.00 83.12 97 ASP A O 1
ATOM 778 N N . PRO A 1 98 ? 1.837 -9.039 -9.782 1.00 82.44 98 PRO A N 1
ATOM 779 C CA . PRO A 1 98 ? 2.521 -8.791 -8.512 1.00 82.44 98 PRO A CA 1
ATOM 780 C C . PRO A 1 98 ? 3.993 -9.227 -8.530 1.00 82.44 98 PRO A C 1
ATOM 782 O O . PRO A 1 98 ? 4.790 -8.732 -7.730 1.00 82.44 98 PRO A O 1
ATOM 785 N N . ASN A 1 99 ? 4.401 -10.100 -9.462 1.00 86.50 99 ASN A N 1
ATOM 786 C CA . ASN A 1 99 ? 5.796 -10.525 -9.578 1.00 86.50 99 ASN A CA 1
ATOM 787 C C . ASN A 1 99 ? 6.733 -9.386 -9.980 1.00 86.50 99 ASN A C 1
ATOM 789 O O . ASN A 1 99 ? 7.933 -9.457 -9.717 1.00 86.50 99 ASN A O 1
ATOM 793 N N . ILE A 1 100 ? 6.202 -8.299 -10.541 1.00 89.31 100 ILE A N 1
ATOM 794 C CA . ILE A 1 100 ? 6.984 -7.092 -10.816 1.00 89.31 100 ILE A CA 1
ATOM 795 C C . ILE A 1 100 ? 7.550 -6.505 -9.525 1.00 89.31 100 ILE A C 1
ATOM 797 O O . ILE A 1 100 ? 8.722 -6.128 -9.497 1.00 89.31 100 ILE A O 1
ATOM 801 N N . CYS A 1 101 ? 6.770 -6.497 -8.442 1.00 87.88 101 CYS A N 1
ATOM 802 C CA . CYS A 1 101 ? 7.236 -6.018 -7.145 1.00 87.88 101 CYS A CA 1
ATOM 803 C C . CYS A 1 101 ? 8.236 -6.988 -6.491 1.00 87.88 101 CYS A C 1
ATOM 805 O O . CYS A 1 101 ? 9.088 -6.563 -5.714 1.00 87.88 101 CYS A O 1
ATOM 807 N N . ASN A 1 102 ? 8.217 -8.277 -6.848 1.00 87.19 102 ASN A N 1
ATOM 808 C CA . ASN A 1 102 ? 9.181 -9.264 -6.344 1.00 87.19 102 ASN A CA 1
ATOM 809 C C . ASN A 1 102 ? 10.610 -9.061 -6.877 1.00 87.19 102 ASN A C 1
ATOM 811 O O . ASN A 1 102 ? 11.536 -9.705 -6.386 1.00 87.19 102 ASN A O 1
ATOM 815 N N . LYS A 1 103 ? 10.826 -8.144 -7.830 1.00 87.31 103 LYS A N 1
ATOM 816 C CA . LYS A 1 103 ? 12.175 -7.753 -8.268 1.00 87.31 103 LYS A CA 1
ATOM 817 C C . LYS A 1 103 ? 12.962 -6.995 -7.196 1.00 87.31 103 LYS A C 1
ATOM 819 O O . LYS A 1 103 ? 14.188 -6.985 -7.242 1.00 87.31 103 LYS A O 1
ATOM 824 N N . PHE A 1 104 ? 12.283 -6.414 -6.210 1.00 85.88 104 PHE A N 1
ATOM 825 C CA . PHE A 1 104 ? 12.898 -5.721 -5.078 1.00 85.88 104 PHE A CA 1
ATOM 826 C C . PHE A 1 104 ? 13.167 -6.687 -3.917 1.00 85.88 104 PHE A C 1
ATOM 828 O O . PHE A 1 104 ? 12.619 -6.534 -2.831 1.00 85.88 104 PHE A O 1
ATOM 835 N N . GLN A 1 105 ? 13.968 -7.731 -4.147 1.00 83.62 105 GLN A N 1
ATOM 836 C CA . GLN A 1 105 ? 14.191 -8.770 -3.129 1.00 83.62 105 GLN A CA 1
ATOM 837 C C . GLN A 1 105 ? 14.897 -8.233 -1.878 1.00 83.62 105 GLN A C 1
ATOM 839 O O . GLN A 1 105 ? 14.542 -8.608 -0.765 1.00 83.62 105 GLN A O 1
ATOM 844 N N . THR A 1 106 ? 15.883 -7.355 -2.064 1.00 85.44 106 THR A N 1
ATOM 845 C CA . THR A 1 106 ? 16.710 -6.807 -0.980 1.00 85.44 106 THR A CA 1
ATOM 846 C C . THR A 1 106 ? 16.151 -5.518 -0.386 1.00 85.44 106 THR A C 1
ATOM 848 O O . THR A 1 106 ? 16.424 -5.214 0.770 1.00 85.44 106 THR A O 1
ATOM 851 N N . ASP A 1 107 ? 15.362 -4.767 -1.155 1.00 88.25 107 ASP A N 1
ATOM 852 C CA . ASP A 1 107 ? 14.792 -3.491 -0.730 1.00 88.25 107 ASP A CA 1
ATOM 853 C C . ASP A 1 107 ? 13.317 -3.667 -0.343 1.00 88.25 107 ASP A C 1
ATOM 855 O O . ASP A 1 107 ? 12.400 -3.505 -1.156 1.00 88.25 107 ASP A O 1
ATOM 859 N N . GLN A 1 108 ? 13.096 -4.043 0.920 1.00 84.31 108 GLN A N 1
ATOM 860 C CA . GLN A 1 108 ? 11.761 -4.298 1.469 1.00 84.31 108 GLN A CA 1
ATOM 861 C C . GLN A 1 108 ? 10.851 -3.070 1.393 1.00 84.31 108 GLN A C 1
ATOM 863 O O . GLN A 1 108 ? 9.674 -3.205 1.054 1.00 84.31 108 GLN A O 1
ATOM 868 N N . PHE A 1 109 ? 11.397 -1.875 1.635 1.00 84.75 109 PHE A N 1
ATOM 869 C CA . PHE A 1 109 ? 10.643 -0.627 1.556 1.00 84.75 109 PHE A CA 1
ATOM 870 C C . PHE A 1 109 ? 10.115 -0.396 0.135 1.00 84.75 109 PHE A C 1
ATOM 872 O O . PHE A 1 109 ? 8.941 -0.069 -0.065 1.00 84.75 109 PHE A O 1
ATOM 879 N N . MET A 1 110 ? 10.949 -0.636 -0.877 1.00 85.69 110 MET A N 1
ATOM 880 C CA . MET A 1 110 ? 10.545 -0.458 -2.274 1.00 85.69 110 MET A CA 1
ATOM 881 C C . MET A 1 110 ? 9.584 -1.543 -2.741 1.00 85.69 110 MET A C 1
ATOM 883 O O . MET A 1 110 ? 8.605 -1.242 -3.431 1.00 85.69 110 MET A O 1
ATOM 887 N N . ARG A 1 111 ? 9.802 -2.788 -2.307 1.00 87.56 111 ARG A N 1
ATOM 888 C CA . ARG A 1 111 ? 8.857 -3.884 -2.528 1.00 87.56 111 ARG A CA 1
ATOM 889 C C . ARG A 1 111 ? 7.480 -3.526 -1.976 1.00 87.56 111 ARG A C 1
ATOM 891 O O . ARG A 1 111 ? 6.493 -3.596 -2.706 1.00 87.56 111 ARG A O 1
ATOM 898 N N . GLN A 1 112 ? 7.421 -3.072 -0.728 1.00 85.06 112 GLN A N 1
ATOM 899 C CA . GLN A 1 112 ? 6.191 -2.652 -0.064 1.00 85.06 112 GLN A CA 1
ATOM 900 C C . GLN A 1 112 ? 5.517 -1.484 -0.792 1.00 85.06 112 GLN A C 1
ATOM 902 O O . GLN A 1 112 ? 4.317 -1.537 -1.053 1.00 85.06 112 GLN A O 1
ATOM 907 N N . SER A 1 113 ? 6.274 -0.444 -1.153 1.00 85.06 113 SER A N 1
ATOM 908 C CA . SER A 1 113 ? 5.756 0.711 -1.895 1.00 85.06 113 SER A CA 1
ATOM 909 C C . SER A 1 113 ? 5.105 0.288 -3.217 1.00 85.06 113 SER A C 1
ATOM 911 O O . SER A 1 113 ? 3.986 0.704 -3.522 1.00 85.06 113 SER A O 1
ATOM 913 N N . CYS A 1 114 ? 5.748 -0.622 -3.956 1.00 87.62 114 CYS A N 1
ATOM 914 C CA . CYS A 1 114 ? 5.211 -1.195 -5.189 1.00 87.62 114 CYS A CA 1
ATOM 915 C C . CYS A 1 114 ? 3.871 -1.920 -4.953 1.00 87.62 114 CYS A C 1
ATOM 917 O O . CYS A 1 114 ? 2.878 -1.602 -5.614 1.00 87.62 114 CYS A O 1
ATOM 919 N N . PHE A 1 115 ? 3.799 -2.821 -3.965 1.00 85.56 115 PHE A N 1
ATOM 920 C CA . PHE A 1 115 ? 2.558 -3.532 -3.625 1.00 85.56 115 PHE A CA 1
ATOM 921 C C . PHE A 1 115 ? 1.444 -2.589 -3.153 1.00 85.56 115 PHE A C 1
ATOM 923 O O . PHE A 1 115 ? 0.297 -2.722 -3.585 1.00 85.56 115 PHE A O 1
ATOM 930 N N . ASN A 1 116 ? 1.772 -1.591 -2.328 1.00 83.25 116 ASN A N 1
ATOM 931 C CA . ASN A 1 116 ? 0.814 -0.593 -1.854 1.00 83.25 116 ASN A CA 1
ATOM 932 C C . ASN A 1 116 ? 0.203 0.194 -3.018 1.00 83.25 116 ASN A C 1
ATOM 934 O O . ASN A 1 116 ? -1.011 0.404 -3.046 1.00 83.25 116 ASN A O 1
ATOM 938 N N . GLN A 1 117 ? 1.007 0.588 -4.012 1.00 84.19 117 GLN A N 1
ATOM 939 C CA . GLN A 1 117 ? 0.470 1.229 -5.211 1.00 84.19 117 GLN A CA 1
ATOM 940 C C . GLN A 1 117 ? -0.493 0.300 -5.956 1.00 84.19 117 GLN A C 1
ATOM 942 O O . GLN A 1 117 ? -1.582 0.733 -6.329 1.00 84.19 117 GLN A O 1
ATOM 947 N N . MET A 1 118 ? -0.146 -0.977 -6.138 1.00 84.62 118 MET A N 1
ATOM 948 C CA . MET A 1 118 ? -1.041 -1.937 -6.796 1.00 84.62 118 MET A CA 1
ATOM 949 C C . MET A 1 118 ? -2.383 -2.067 -6.061 1.00 84.62 118 MET A C 1
ATOM 951 O O . MET A 1 118 ? -3.440 -2.056 -6.688 1.00 84.62 118 MET A O 1
ATOM 955 N N . VAL A 1 119 ? -2.355 -2.123 -4.732 1.00 83.56 119 VAL A N 1
ATOM 956 C CA . VAL A 1 119 ? -3.550 -2.197 -3.882 1.00 83.56 119 VAL A CA 1
ATOM 957 C C . VAL A 1 119 ? -4.433 -0.949 -4.001 1.00 83.56 119 VAL A C 1
ATOM 959 O O . VAL A 1 119 ? -5.649 -1.063 -4.190 1.00 83.56 119 VAL A O 1
ATOM 962 N N . LEU A 1 120 ? -3.843 0.248 -3.912 1.00 80.56 120 LEU A N 1
ATOM 963 C CA . LEU A 1 120 ? -4.587 1.514 -3.898 1.00 80.56 120 LEU A CA 1
ATOM 964 C C . LEU A 1 120 ? -5.401 1.741 -5.175 1.00 80.56 120 LEU A C 1
ATOM 966 O O . LEU A 1 120 ? -6.479 2.326 -5.120 1.00 80.56 120 LEU A O 1
ATOM 970 N N . TYR A 1 121 ? -4.933 1.235 -6.315 1.00 79.38 121 TYR A N 1
ATOM 971 C CA . TYR A 1 121 ? -5.618 1.387 -7.599 1.00 79.38 121 TYR A CA 1
ATOM 972 C C . TYR A 1 121 ? -6.655 0.287 -7.896 1.00 79.38 121 TYR A C 1
ATOM 974 O O . TYR A 1 121 ? -7.097 0.156 -9.036 1.00 79.38 121 TYR A O 1
ATOM 982 N N . ASN A 1 122 ? -7.115 -0.431 -6.862 1.00 64.75 122 ASN A N 1
ATOM 983 C CA . ASN A 1 122 ? -8.337 -1.241 -6.874 1.00 64.75 122 ASN A CA 1
ATOM 984 C C . ASN A 1 122 ? -8.337 -2.383 -7.910 1.00 64.75 122 ASN A C 1
ATOM 986 O O . ASN A 1 122 ? -9.351 -2.645 -8.560 1.00 64.75 122 ASN A O 1
ATOM 990 N N . TYR A 1 123 ? -7.216 -3.089 -8.073 1.00 65.31 123 TYR A N 1
ATOM 991 C CA . TYR A 1 123 ? -7.175 -4.224 -8.995 1.00 65.31 123 TYR A CA 1
ATOM 992 C C . TYR A 1 123 ? -7.827 -5.476 -8.412 1.00 65.31 123 TYR A C 1
ATOM 994 O O . TYR A 1 123 ? -7.701 -5.781 -7.225 1.00 65.31 123 TYR A O 1
ATOM 1002 N N . ASN A 1 124 ? -8.485 -6.230 -9.294 1.00 69.88 124 ASN A N 1
ATOM 1003 C CA . ASN A 1 124 ? -8.849 -7.628 -9.077 1.00 69.88 124 ASN A CA 1
ATOM 1004 C C . ASN A 1 124 ? -7.572 -8.472 -9.163 1.00 69.88 124 ASN A C 1
ATOM 1006 O O . ASN A 1 124 ? -7.372 -9.206 -10.130 1.00 69.88 124 ASN A O 1
ATOM 1010 N N . LEU A 1 125 ? -6.659 -8.278 -8.210 1.00 70.69 125 LEU A N 1
ATOM 1011 C CA . LEU A 1 125 ? -5.515 -9.163 -8.059 1.00 70.69 125 LEU A CA 1
ATOM 1012 C C . LEU A 1 125 ? -6.068 -10.550 -7.734 1.00 70.69 125 LEU A C 1
ATOM 1014 O O . LEU A 1 125 ? -6.955 -10.699 -6.894 1.00 70.69 125 LEU A O 1
ATOM 1018 N N . THR A 1 126 ? -5.600 -11.557 -8.460 1.00 74.38 126 THR A N 1
ATOM 1019 C CA . THR A 1 126 ? -5.926 -12.945 -8.151 1.00 74.38 126 THR A CA 1
ATOM 1020 C C . THR A 1 126 ? -5.167 -13.335 -6.889 1.00 74.38 126 THR A C 1
ATOM 1022 O O . THR A 1 126 ? -3.937 -13.319 -6.889 1.00 74.38 126 THR A O 1
ATOM 1025 N N . GLY A 1 127 ? -5.895 -13.680 -5.829 1.00 83.44 127 GLY A N 1
ATOM 1026 C CA . GLY A 1 127 ? -5.316 -14.035 -4.533 1.00 83.44 127 GLY A CA 1
ATOM 1027 C C . GLY A 1 127 ? -5.146 -12.843 -3.592 1.00 83.44 127 GLY A C 1
ATOM 1028 O O . GLY A 1 127 ? -5.673 -11.756 -3.826 1.00 83.44 127 GLY A O 1
ATOM 1029 N N . ASP A 1 128 ? -4.435 -13.076 -2.492 1.00 88.06 128 ASP A N 1
ATOM 1030 C CA . ASP A 1 128 ? -4.169 -12.056 -1.484 1.00 88.06 128 ASP A CA 1
ATOM 1031 C C . ASP A 1 128 ? -2.797 -11.406 -1.731 1.00 88.06 128 ASP A C 1
ATOM 1033 O O . ASP A 1 128 ? -1.765 -12.056 -1.539 1.00 88.06 128 ASP A O 1
ATOM 1037 N N . PRO A 1 129 ? -2.743 -10.138 -2.175 1.00 84.06 129 PRO A N 1
ATOM 1038 C CA . PRO A 1 129 ? -1.482 -9.493 -2.527 1.00 84.06 129 PRO A CA 1
ATOM 1039 C C . PRO A 1 129 ? -0.601 -9.184 -1.311 1.00 84.06 129 PRO A C 1
ATOM 1041 O O . PRO A 1 129 ? 0.590 -8.934 -1.485 1.00 84.06 129 PRO A O 1
ATOM 1044 N N . CYS A 1 130 ? -1.159 -9.190 -0.097 1.00 89.12 130 CYS A N 1
ATOM 1045 C CA . CYS A 1 130 ? -0.409 -8.883 1.116 1.00 89.12 130 CYS A CA 1
ATOM 1046 C C . CYS A 1 130 ? 0.255 -10.124 1.728 1.00 89.12 130 CYS A C 1
ATOM 1048 O O . CYS A 1 130 ? 1.193 -9.978 2.506 1.00 89.12 130 CYS A O 1
ATOM 1050 N N . GLU A 1 131 ? -0.161 -11.340 1.353 1.00 89.81 131 GLU A N 1
ATOM 1051 C CA . GLU A 1 131 ? 0.418 -12.588 1.878 1.00 89.81 131 GLU A CA 1
ATOM 1052 C C . GLU A 1 131 ? 1.894 -12.787 1.507 1.00 89.81 131 GLU A C 1
ATOM 1054 O O . GLU A 1 131 ? 2.627 -13.460 2.224 1.00 89.81 131 GLU A O 1
ATOM 1059 N N . ALA A 1 132 ? 2.364 -12.165 0.423 1.00 84.75 132 ALA A N 1
ATOM 1060 C CA . ALA A 1 132 ? 3.761 -12.256 -0.006 1.00 84.75 132 ALA A CA 1
ATOM 1061 C C . ALA A 1 132 ? 4.724 -11.328 0.769 1.00 84.75 132 ALA A C 1
ATOM 1063 O O . ALA A 1 132 ? 5.929 -11.325 0.481 1.00 84.75 132 ALA A O 1
ATOM 1064 N N . LEU A 1 133 ? 4.204 -10.507 1.689 1.00 85.19 133 LEU A N 1
ATOM 1065 C CA . LEU A 1 133 ? 4.958 -9.527 2.471 1.00 85.19 133 LEU A CA 1
ATOM 1066 C C . LEU A 1 133 ? 5.284 -10.058 3.873 1.00 85.19 133 LEU A C 1
ATOM 1068 O O . LEU A 1 133 ? 4.519 -10.819 4.461 1.00 85.19 133 LEU A O 1
ATOM 1072 N N . SER A 1 134 ? 6.414 -9.617 4.422 1.00 89.44 134 SER A N 1
ATOM 1073 C CA . SER A 1 134 ? 6.783 -9.830 5.824 1.00 89.44 134 SER A CA 1
ATOM 1074 C C . SER A 1 134 ? 5.988 -8.920 6.760 1.00 89.44 134 SER A C 1
ATOM 1076 O O . SER A 1 134 ? 5.432 -7.909 6.336 1.00 89.44 134 SER A O 1
ATOM 1078 N N . ASN A 1 135 ? 5.941 -9.256 8.049 1.00 88.31 135 ASN A N 1
ATOM 1079 C CA . ASN A 1 135 ? 5.572 -8.285 9.079 1.00 88.31 135 ASN A CA 1
ATOM 1080 C C . ASN A 1 135 ? 6.769 -7.340 9.316 1.00 88.31 135 ASN A C 1
ATOM 1082 O O . ASN A 1 135 ? 7.889 -7.849 9.402 1.00 88.31 135 ASN A O 1
ATOM 1086 N N . PRO A 1 136 ? 6.569 -6.012 9.461 1.00 89.50 136 PRO A N 1
ATOM 1087 C CA . PRO A 1 136 ? 5.294 -5.286 9.588 1.00 89.50 136 PRO A CA 1
ATOM 1088 C C . PRO A 1 136 ? 4.658 -4.819 8.258 1.00 89.50 136 PRO A C 1
ATOM 1090 O O . PRO A 1 136 ? 3.567 -4.234 8.258 1.00 89.50 136 PRO A O 1
ATOM 1093 N N . GLU A 1 137 ? 5.296 -5.055 7.110 1.00 86.50 137 GLU A N 1
ATOM 1094 C CA . GLU A 1 137 ? 4.837 -4.556 5.805 1.00 86.50 137 GLU A CA 1
ATOM 1095 C C . GLU A 1 137 ? 3.449 -5.087 5.424 1.00 86.50 137 GLU A C 1
ATOM 1097 O O . GLU A 1 137 ? 2.611 -4.333 4.916 1.00 86.50 137 GLU A O 1
ATOM 1102 N N . LYS A 1 138 ? 3.189 -6.361 5.728 1.00 90.50 138 LYS A N 1
ATOM 1103 C CA . LYS A 1 138 ? 1.914 -7.062 5.544 1.00 90.50 138 LYS A CA 1
ATOM 1104 C C . LYS A 1 138 ? 0.764 -6.338 6.246 1.00 90.50 138 LYS A C 1
ATOM 1106 O O . LYS A 1 138 ? -0.275 -6.105 5.629 1.00 90.50 138 LYS A O 1
ATOM 1111 N N . GLY A 1 139 ? 0.973 -5.874 7.481 1.00 92.12 139 GLY A N 1
ATOM 1112 C CA . GLY A 1 139 ? -0.020 -5.097 8.229 1.00 92.12 139 GLY A CA 1
ATOM 1113 C C . GLY A 1 139 ? -0.369 -3.767 7.553 1.00 92.12 139 GLY A C 1
ATOM 1114 O O . GLY A 1 139 ? -1.541 -3.414 7.413 1.00 92.12 139 GLY A O 1
ATOM 1115 N N . THR A 1 140 ? 0.642 -3.052 7.051 1.00 90.62 140 THR A N 1
ATOM 1116 C CA . THR A 1 140 ? 0.442 -1.800 6.292 1.00 90.62 140 THR A CA 1
ATOM 1117 C C . THR A 1 140 ? -0.296 -2.036 4.970 1.00 90.62 140 THR A C 1
ATOM 1119 O O . THR A 1 140 ? -1.174 -1.249 4.596 1.00 90.62 140 THR A O 1
ATOM 1122 N N . CYS A 1 141 ? 0.029 -3.125 4.270 1.00 90.69 141 CYS A N 1
ATOM 1123 C CA . CYS A 1 141 ? -0.644 -3.522 3.035 1.00 90.69 141 CYS A CA 1
ATOM 1124 C C . CYS A 1 141 ? -2.132 -3.804 3.282 1.00 90.69 141 CYS A C 1
ATOM 1126 O O . CYS A 1 141 ? -2.993 -3.217 2.621 1.00 90.69 141 CYS A O 1
ATOM 1128 N N . TYR A 1 142 ? -2.452 -4.610 4.298 1.00 93.62 142 TYR A N 1
ATOM 1129 C CA . TYR A 1 142 ? -3.834 -4.908 4.664 1.00 93.62 142 TYR A CA 1
ATOM 1130 C C . TYR A 1 142 ? -4.612 -3.678 5.118 1.00 93.62 142 TYR A C 1
ATOM 1132 O O . TYR A 1 142 ? -5.759 -3.507 4.710 1.00 93.62 142 TYR A O 1
ATOM 1140 N N . ARG A 1 143 ? -3.990 -2.771 5.877 1.00 93.44 143 ARG A N 1
ATOM 1141 C CA . ARG A 1 143 ? -4.608 -1.485 6.232 1.00 93.44 143 ARG A CA 1
ATOM 1142 C C . ARG A 1 143 ? -4.946 -0.652 4.997 1.00 93.44 143 ARG A C 1
ATOM 1144 O O . ARG A 1 143 ? -6.022 -0.062 4.920 1.00 93.44 143 ARG A O 1
ATOM 1151 N N . SER A 1 144 ? -4.060 -0.636 4.004 1.00 90.94 144 SER A N 1
ATOM 1152 C CA . SER A 1 144 ? -4.299 0.062 2.736 1.00 90.94 144 SER A CA 1
ATOM 1153 C C . SER A 1 144 ? -5.437 -0.582 1.934 1.00 90.94 144 SER A C 1
ATOM 1155 O O . SER A 1 144 ? -6.285 0.138 1.401 1.00 90.94 144 SER A O 1
ATOM 1157 N N . LEU A 1 145 ? -5.508 -1.920 1.892 1.00 91.06 145 LEU A N 1
ATOM 1158 C CA . LEU A 1 145 ? -6.623 -2.658 1.282 1.00 91.06 145 LEU A CA 1
ATOM 1159 C C . LEU A 1 145 ? -7.944 -2.347 1.976 1.00 91.06 145 LEU A C 1
ATOM 1161 O O . LEU A 1 145 ? -8.904 -1.982 1.301 1.00 91.06 145 LEU A O 1
ATOM 1165 N N . ALA A 1 146 ? -7.970 -2.430 3.306 1.00 94.06 146 ALA A N 1
ATOM 1166 C CA . ALA A 1 146 ? -9.129 -2.115 4.125 1.00 94.06 146 ALA A CA 1
ATOM 1167 C C . ALA A 1 146 ? -9.650 -0.710 3.796 1.00 94.06 146 ALA A C 1
ATOM 1169 O O . ALA A 1 146 ? -10.802 -0.544 3.397 1.00 94.06 146 ALA A O 1
ATOM 1170 N N . ASN A 1 147 ? -8.770 0.294 3.834 1.00 92.44 147 ASN A N 1
ATOM 1171 C CA . ASN A 1 147 ? -9.116 1.686 3.557 1.00 92.44 147 ASN A CA 1
ATOM 1172 C C . ASN A 1 147 ? -9.566 1.928 2.110 1.00 92.44 147 ASN A C 1
ATOM 1174 O O . ASN A 1 147 ? -10.447 2.760 1.887 1.00 92.44 147 ASN A O 1
ATOM 1178 N N . SER A 1 148 ? -8.988 1.235 1.127 1.00 89.25 148 SER A N 1
ATOM 1179 C CA . SER A 1 148 ? -9.363 1.366 -0.288 1.00 89.25 148 SER A CA 1
ATOM 1180 C C . SER A 1 148 ? -10.710 0.698 -0.580 1.00 89.25 148 SER A C 1
ATOM 1182 O O . SER A 1 148 ? -11.610 1.321 -1.144 1.00 89.25 148 SER A O 1
ATOM 1184 N N . LYS A 1 149 ? -10.881 -0.548 -0.125 1.00 91.12 149 LYS A N 1
ATOM 1185 C CA . LYS A 1 149 ? -12.058 -1.392 -0.381 1.00 91.12 149 LYS A CA 1
ATOM 1186 C C . LYS A 1 149 ? -13.213 -1.142 0.588 1.00 91.12 149 LYS A C 1
ATOM 1188 O O . LYS A 1 149 ? -14.320 -1.599 0.330 1.00 91.12 149 LYS A O 1
ATOM 1193 N N . LYS A 1 150 ? -12.966 -0.409 1.678 1.00 93.94 150 LYS A N 1
ATOM 1194 C CA . LYS A 1 150 ? -13.912 -0.175 2.783 1.00 93.94 150 LYS A CA 1
ATOM 1195 C C . LYS A 1 150 ? -14.376 -1.477 3.453 1.00 93.94 150 LYS A C 1
ATOM 1197 O O . LYS A 1 150 ? -15.514 -1.556 3.918 1.00 93.94 150 LYS A O 1
ATOM 1202 N N . ASP A 1 151 ? -13.487 -2.466 3.504 1.00 94.81 151 ASP A N 1
ATOM 1203 C CA . ASP A 1 151 ? -13.755 -3.821 3.995 1.00 94.81 151 ASP A CA 1
ATOM 1204 C C . ASP A 1 151 ? -12.885 -4.131 5.222 1.00 94.81 151 ASP A C 1
ATOM 1206 O O . ASP A 1 151 ? -11.657 -4.220 5.144 1.00 94.81 151 ASP A O 1
ATOM 1210 N N . GLU A 1 152 ? -13.541 -4.271 6.372 1.00 96.62 152 GLU A N 1
ATOM 1211 C CA . GLU A 1 152 ? -12.932 -4.565 7.667 1.00 96.62 152 GLU A CA 1
ATOM 1212 C C . GLU A 1 152 ? -12.262 -5.937 7.750 1.00 96.62 152 GLU A C 1
ATOM 1214 O O . GLU A 1 152 ? -11.348 -6.102 8.560 1.00 96.62 152 GLU A O 1
ATOM 1219 N N . ASN A 1 153 ? -12.627 -6.897 6.892 1.00 96.25 153 ASN A N 1
ATOM 1220 C CA . ASN A 1 153 ? -12.015 -8.226 6.908 1.00 96.25 153 ASN A CA 1
ATOM 1221 C C . ASN A 1 153 ? -10.509 -8.159 6.633 1.00 96.25 153 ASN A C 1
ATOM 1223 O O . ASN A 1 153 ? -9.754 -8.977 7.152 1.00 96.25 153 ASN A O 1
ATOM 1227 N N . TYR A 1 154 ? -10.046 -7.153 5.885 1.00 95.31 154 TYR A N 1
ATOM 1228 C CA . TYR A 1 154 ? -8.615 -6.916 5.706 1.00 95.31 154 TYR A CA 1
ATOM 1229 C C . TYR A 1 154 ? -7.934 -6.447 6.999 1.00 95.31 154 TYR A C 1
ATOM 1231 O O . TYR A 1 154 ? -6.829 -6.895 7.278 1.00 95.31 154 TYR A O 1
ATOM 1239 N N . CYS A 1 155 ? -8.584 -5.626 7.836 1.00 96.00 155 CYS A N 1
ATOM 1240 C CA . CYS A 1 155 ? -8.034 -5.275 9.152 1.00 96.00 155 CYS A CA 1
ATOM 1241 C C . CYS A 1 155 ? -7.916 -6.500 10.064 1.00 96.00 155 CYS A C 1
ATOM 1243 O O . CYS A 1 155 ? -6.988 -6.588 10.864 1.00 96.00 155 CYS A O 1
ATOM 1245 N N . LEU A 1 156 ? -8.847 -7.453 9.954 1.00 94.81 156 LEU A N 1
ATOM 1246 C CA . LEU A 1 156 ? -8.842 -8.667 10.773 1.00 94.81 156 LEU A CA 1
ATOM 1247 C C . LEU A 1 156 ? -7.692 -9.625 10.432 1.00 94.81 156 LEU A C 1
ATOM 1249 O O . LEU A 1 156 ? -7.316 -10.409 11.297 1.00 94.81 156 LEU A O 1
ATOM 1253 N N . LYS A 1 157 ? -7.116 -9.521 9.226 1.00 94.81 157 LYS A N 1
ATOM 1254 C CA . LYS A 1 157 ? -5.924 -10.271 8.786 1.00 94.81 157 LYS A CA 1
ATOM 1255 C C . LYS A 1 157 ? -4.599 -9.688 9.283 1.00 94.81 157 LYS A C 1
ATOM 1257 O O . LYS A 1 157 ? -3.541 -10.244 9.001 1.00 94.81 157 LYS A O 1
ATOM 1262 N N . ILE A 1 158 ? -4.634 -8.539 9.954 1.00 93.38 158 ILE A N 1
ATOM 1263 C CA . ILE A 1 158 ? -3.439 -7.919 10.516 1.00 93.38 158 ILE A CA 1
ATOM 1264 C C . ILE A 1 158 ? -3.118 -8.607 11.842 1.00 93.38 158 ILE A C 1
ATOM 1266 O O . ILE A 1 158 ? -3.874 -8.477 12.809 1.00 93.38 158 ILE A O 1
ATOM 1270 N N . ASP A 1 159 ? -1.982 -9.297 11.882 1.00 90.94 159 ASP A N 1
ATOM 1271 C CA . ASP A 1 159 ? -1.441 -9.872 13.111 1.00 90.94 159 ASP A CA 1
ATOM 1272 C C . ASP A 1 159 ? -0.967 -8.769 14.067 1.00 90.94 159 ASP A C 1
ATOM 1274 O O . ASP A 1 159 ? -0.567 -7.678 13.644 1.00 90.94 159 ASP A O 1
ATOM 1278 N N . MET A 1 160 ? -0.998 -9.052 15.372 1.00 82.62 160 MET A N 1
ATOM 1279 C CA . MET A 1 160 ? -0.318 -8.195 16.343 1.00 82.62 160 MET A CA 1
ATOM 1280 C C . MET A 1 160 ? 1.183 -8.249 16.063 1.00 82.62 160 MET A C 1
ATOM 1282 O O . MET A 1 160 ? 1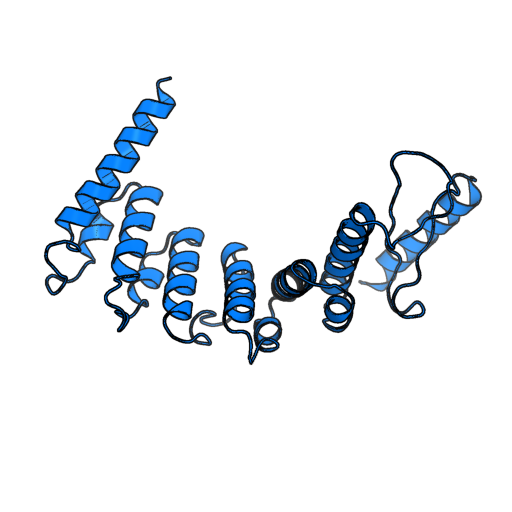.770 -9.331 16.019 1.00 82.62 160 MET A O 1
ATOM 1286 N N . ASP A 1 161 ? 1.791 -7.087 15.828 1.00 78.19 161 ASP A N 1
ATOM 1287 C CA . ASP A 1 161 ? 3.226 -7.027 15.598 1.00 78.19 161 ASP A CA 1
ATOM 1288 C C . ASP A 1 161 ? 3.998 -7.178 16.916 1.00 78.19 161 ASP A C 1
ATOM 1290 O O . ASP A 1 161 ? 3.529 -6.832 18.001 1.00 78.19 161 ASP A O 1
ATOM 1294 N N . SER A 1 162 ? 5.213 -7.714 16.822 1.00 59.78 162 SER A N 1
ATOM 1295 C CA . SER A 1 162 ? 6.105 -7.902 17.970 1.00 59.78 162 SER A CA 1
ATOM 1296 C C . SER A 1 162 ? 6.676 -6.585 18.514 1.00 59.78 162 SER A C 1
ATOM 1298 O O . SER A 1 162 ? 7.389 -6.600 19.514 1.00 59.78 162 SER A O 1
ATOM 1300 N N . TYR A 1 163 ? 6.417 -5.454 17.848 1.00 67.50 163 TYR A N 1
ATOM 1301 C CA . TYR A 1 163 ? 7.041 -4.158 18.127 1.00 67.50 163 TYR A CA 1
ATOM 1302 C C . TYR A 1 163 ? 6.168 -3.251 19.007 1.00 67.50 163 TYR A C 1
ATOM 1304 O O . TYR A 1 163 ? 6.475 -2.071 19.177 1.00 67.50 163 TYR A O 1
ATOM 1312 N N . GLY A 1 164 ? 5.100 -3.796 19.599 1.00 70.81 164 GLY A N 1
ATOM 1313 C CA . GLY A 1 164 ? 4.215 -3.067 20.510 1.00 70.81 164 GLY A CA 1
ATOM 1314 C C . GLY A 1 164 ? 3.263 -2.103 19.799 1.00 70.81 164 GLY A C 1
ATOM 1315 O O . GLY A 1 164 ? 2.563 -1.329 20.455 1.00 70.81 164 GLY A O 1
ATOM 1316 N N . GLY A 1 165 ? 3.223 -2.145 18.466 1.00 78.19 165 GLY A N 1
ATOM 1317 C CA . GLY A 1 165 ? 2.202 -1.494 17.670 1.00 78.19 165 GLY A CA 1
ATOM 1318 C C . GLY A 1 165 ? 0.948 -2.358 17.596 1.00 78.19 165 GLY A C 1
ATOM 1319 O O . GLY A 1 165 ? 0.985 -3.583 17.672 1.00 78.19 165 GLY A O 1
ATOM 1320 N N . ASN A 1 166 ? -0.200 -1.711 17.406 1.00 87.69 166 ASN A N 1
ATOM 1321 C CA . ASN A 1 166 ? -1.429 -2.414 17.064 1.00 87.69 166 ASN A CA 1
ATOM 1322 C C . ASN A 1 166 ? -1.944 -1.925 15.706 1.00 87.69 166 ASN A C 1
ATOM 1324 O O . ASN A 1 166 ? -2.856 -1.093 15.625 1.00 87.69 166 ASN A O 1
ATOM 1328 N N . PRO A 1 167 ? -1.328 -2.384 14.603 1.00 91.00 167 PRO A N 1
ATOM 1329 C CA . PRO A 1 167 ? -1.722 -1.974 13.261 1.00 91.00 167 PRO A CA 1
ATOM 1330 C C . PRO A 1 167 ? -3.183 -2.342 12.956 1.00 91.00 167 PRO A C 1
ATOM 1332 O O . PRO A 1 167 ? -3.848 -1.605 12.226 1.00 91.00 167 PRO A O 1
ATOM 1335 N N . LYS A 1 168 ? -3.717 -3.400 13.587 1.00 93.62 168 LYS A N 1
ATOM 1336 C CA . LYS A 1 168 ? -5.139 -3.767 13.540 1.00 93.62 168 LYS A CA 1
ATOM 1337 C C . LYS A 1 168 ? -6.034 -2.700 14.177 1.00 93.62 168 LYS A C 1
ATOM 1339 O O . LYS A 1 168 ? -7.015 -2.297 13.554 1.00 93.62 168 LYS A O 1
ATOM 1344 N N . PHE A 1 169 ? -5.676 -2.189 15.358 1.00 94.75 169 PHE A N 1
ATOM 1345 C CA . PHE A 1 169 ? -6.373 -1.068 16.000 1.00 94.75 169 PHE A CA 1
ATOM 1346 C C . PHE A 1 169 ? -6.423 0.159 15.092 1.00 94.75 169 PHE A C 1
ATOM 1348 O O . PHE A 1 169 ? -7.503 0.668 14.799 1.00 94.75 169 PHE A O 1
ATOM 1355 N N . ASN A 1 170 ? -5.269 0.584 14.573 1.00 93.81 170 ASN A N 1
ATOM 1356 C CA . ASN A 1 170 ? -5.191 1.742 13.680 1.00 93.81 170 ASN A CA 1
ATOM 1357 C C . ASN A 1 170 ? -6.024 1.545 12.402 1.00 93.81 170 ASN A C 1
ATOM 1359 O O . ASN A 1 170 ? -6.672 2.478 11.935 1.00 93.81 170 ASN A O 1
ATOM 1363 N N . CYS A 1 171 ? -6.042 0.328 11.856 1.00 96.44 171 CYS A N 1
ATOM 1364 C CA . CYS A 1 171 ? -6.856 -0.019 10.696 1.00 96.44 171 CYS A CA 1
ATOM 1365 C C . CYS A 1 171 ? -8.363 0.103 10.975 1.00 96.44 171 CYS A C 1
ATOM 1367 O O . CYS A 1 171 ? -9.086 0.730 10.201 1.00 96.44 171 CYS A O 1
ATOM 1369 N N . LEU A 1 172 ? -8.844 -0.451 12.094 1.00 96.88 172 LEU A N 1
ATOM 1370 C CA . LEU A 1 172 ? -10.262 -0.389 12.461 1.00 96.88 172 LEU A CA 1
ATOM 1371 C C . LEU A 1 172 ? -10.713 1.040 12.791 1.00 96.88 172 LEU A C 1
ATOM 1373 O O . LEU A 1 172 ? -11.809 1.430 12.390 1.00 96.88 172 LEU A O 1
ATOM 1377 N N . VAL A 1 173 ? -9.863 1.840 13.446 1.00 95.75 173 VAL A N 1
ATOM 1378 C CA . VAL A 1 173 ? -10.127 3.268 13.699 1.00 95.75 173 VAL A CA 1
ATOM 1379 C C . VAL A 1 173 ? -10.276 4.039 12.388 1.00 95.75 173 VAL A C 1
ATOM 1381 O O . VAL A 1 173 ? -11.262 4.760 12.216 1.00 95.75 173 VAL A O 1
ATOM 1384 N N . ASP A 1 174 ? -9.342 3.870 11.446 1.00 95.88 174 ASP A N 1
ATOM 1385 C CA . ASP A 1 174 ? -9.426 4.515 10.131 1.00 95.88 174 ASP A CA 1
ATOM 1386 C C . ASP A 1 174 ? -10.737 4.157 9.425 1.00 95.88 174 ASP A C 1
ATOM 1388 O O . ASP A 1 174 ? -11.442 5.037 8.922 1.00 95.88 174 ASP A O 1
ATOM 1392 N N . LEU A 1 175 ? -11.097 2.871 9.410 1.00 96.81 175 LEU A N 1
ATOM 1393 C CA . LEU A 1 175 ? -12.330 2.416 8.781 1.00 96.81 175 LEU A CA 1
ATOM 1394 C C . LEU A 1 175 ? -13.582 2.952 9.473 1.00 96.81 175 LEU A C 1
ATOM 1396 O O . LEU A 1 175 ? -14.513 3.356 8.775 1.00 96.81 175 LEU A O 1
ATOM 1400 N N . ALA A 1 176 ? -13.607 3.006 10.806 1.00 96.50 176 ALA A N 1
ATOM 1401 C CA . ALA A 1 176 ? -14.705 3.598 11.566 1.00 96.50 176 ALA A CA 1
ATOM 1402 C C . ALA A 1 176 ? -14.912 5.074 11.193 1.00 96.50 176 ALA A C 1
ATOM 1404 O O . ALA A 1 176 ? -16.042 5.502 10.955 1.00 96.50 176 ALA A O 1
ATOM 1405 N N . ILE A 1 177 ? -13.821 5.834 11.048 1.00 96.00 177 ILE A N 1
ATOM 1406 C CA . ILE A 1 177 ? -13.833 7.240 10.610 1.00 96.00 177 ILE A CA 1
ATOM 1407 C C . ILE A 1 177 ? -14.318 7.378 9.164 1.00 96.00 177 ILE A C 1
ATOM 1409 O O . ILE A 1 177 ? -15.062 8.301 8.828 1.00 96.00 177 ILE A O 1
ATOM 1413 N N . ILE A 1 178 ? -13.846 6.504 8.280 1.00 95.00 178 ILE A N 1
ATOM 1414 C CA . ILE A 1 178 ? -14.149 6.536 6.850 1.00 95.00 178 ILE A CA 1
ATOM 1415 C C . ILE A 1 178 ? -15.610 6.151 6.583 1.00 95.00 178 ILE A C 1
ATOM 1417 O O . ILE A 1 178 ? -16.259 6.794 5.762 1.00 95.00 178 ILE A O 1
ATOM 1421 N N . LYS A 1 179 ? -16.114 5.104 7.248 1.00 96.12 179 LYS A N 1
ATOM 1422 C CA . LYS A 1 179 ? -17.482 4.578 7.088 1.00 96.12 179 LYS A CA 1
ATOM 1423 C C . LYS A 1 179 ? -18.497 5.289 7.990 1.00 96.12 179 LYS A C 1
ATOM 1425 O O . LYS A 1 179 ? -19.680 4.991 7.885 1.00 96.12 179 LYS A O 1
ATOM 1430 N N . ASN A 1 180 ? -18.044 6.196 8.864 1.00 94.94 180 ASN A N 1
ATOM 1431 C CA . ASN A 1 180 ? -18.843 6.789 9.941 1.00 94.94 180 ASN A CA 1
ATOM 1432 C C . ASN A 1 180 ? -19.606 5.716 10.748 1.00 94.94 180 ASN A C 1
ATOM 1434 O O . ASN A 1 180 ? -20.804 5.830 10.985 1.00 94.94 180 ASN A O 1
ATOM 1438 N N . ASN A 1 181 ? -18.912 4.628 11.097 1.00 96.38 181 ASN A N 1
ATOM 1439 C CA . ASN A 1 181 ? -19.490 3.461 11.763 1.00 96.38 181 ASN A CA 1
ATOM 1440 C C . ASN A 1 181 ? -18.606 3.035 12.939 1.00 96.38 181 ASN A C 1
ATOM 1442 O O . ASN A 1 181 ? -17.621 2.315 12.768 1.00 96.38 181 ASN A O 1
ATOM 1446 N N . ASP A 1 182 ? -18.968 3.483 14.135 1.00 95.69 182 ASP A N 1
ATOM 1447 C CA . ASP A 1 182 ? -18.241 3.216 15.376 1.00 95.69 182 ASP A CA 1
ATOM 1448 C C . ASP A 1 182 ? -18.359 1.759 15.853 1.00 95.69 182 ASP A C 1
ATOM 1450 O O . ASP A 1 182 ? -17.499 1.292 16.599 1.00 95.69 182 ASP A O 1
ATOM 1454 N N . LYS A 1 183 ? -19.351 1.000 15.367 1.00 96.50 183 LYS A N 1
ATOM 1455 C CA . LYS A 1 183 ? -19.495 -0.438 15.654 1.00 96.50 183 LYS A CA 1
ATOM 1456 C C . LYS A 1 183 ? -18.319 -1.263 15.140 1.00 96.50 183 LYS A C 1
ATOM 1458 O O . LYS A 1 183 ? -18.074 -2.352 15.642 1.00 96.50 183 LYS A O 1
ATOM 1463 N N . LEU A 1 184 ? -17.544 -0.749 14.181 1.00 96.06 184 LEU A N 1
ATOM 1464 C CA . LEU A 1 184 ? -16.304 -1.401 13.740 1.00 96.06 184 LEU A CA 1
ATOM 1465 C C . LEU A 1 184 ? -15.267 -1.507 14.865 1.00 96.06 184 LEU A C 1
ATOM 1467 O O . LEU A 1 184 ? -14.454 -2.428 14.864 1.00 96.06 184 LEU A O 1
ATOM 1471 N N . CYS A 1 185 ? -15.325 -0.615 15.855 1.00 96.56 185 CYS A N 1
ATOM 1472 C CA . CYS A 1 185 ? -14.480 -0.687 17.041 1.00 96.56 185 CYS A CA 1
ATOM 1473 C C . CYS A 1 185 ? -14.814 -1.879 17.947 1.00 96.56 185 CYS A C 1
ATOM 1475 O O . CYS A 1 185 ? -13.959 -2.298 18.722 1.00 96.56 185 CYS A O 1
ATOM 1477 N N . ASP A 1 186 ? -16.017 -2.452 17.837 1.00 96.00 186 ASP A N 1
ATOM 1478 C CA . ASP A 1 186 ? -16.419 -3.635 18.609 1.00 96.00 186 ASP A CA 1
ATOM 1479 C C . ASP A 1 186 ? -15.776 -4.929 18.088 1.00 96.00 186 ASP A C 1
ATOM 1481 O O . ASP A 1 186 ? -15.848 -5.959 18.749 1.00 96.00 186 ASP A O 1
ATOM 1485 N N . LEU A 1 187 ? -15.091 -4.871 16.939 1.00 94.50 187 LEU A N 1
ATOM 1486 C CA . LEU A 1 187 ? -14.277 -5.969 16.405 1.00 94.50 187 LEU A CA 1
ATOM 1487 C C . LEU A 1 187 ? -12.894 -6.077 17.073 1.00 94.50 187 LEU A C 1
ATOM 1489 O O . LEU A 1 187 ? -12.113 -6.975 16.745 1.00 94.50 187 LEU A O 1
ATOM 1493 N N . LEU A 1 188 ? -12.555 -5.142 17.966 1.00 92.19 188 LEU A N 1
ATOM 1494 C CA . LEU A 1 188 ? -11.347 -5.225 18.779 1.00 92.19 188 LEU A CA 1
ATOM 1495 C C . LEU A 1 188 ? -11.541 -6.249 19.894 1.00 92.19 188 LEU A C 1
ATOM 1497 O O . LEU A 1 188 ? -12.556 -6.241 20.585 1.00 92.19 188 LEU A O 1
ATOM 1501 N N . ASP A 1 189 ? -10.541 -7.107 20.078 1.00 86.69 189 ASP A N 1
ATOM 1502 C CA . ASP A 1 189 ? -10.559 -8.089 21.156 1.00 86.69 189 ASP A CA 1
ATOM 1503 C C . ASP A 1 189 ? -10.507 -7.387 22.524 1.00 86.69 189 ASP A C 1
ATOM 1505 O O . ASP A 1 189 ? -9.789 -6.407 22.728 1.00 86.69 189 ASP A O 1
ATOM 1509 N N . SER A 1 190 ? -11.259 -7.927 23.477 1.00 83.94 190 SER A N 1
ATOM 1510 C CA . SER A 1 190 ? -11.167 -7.607 24.901 1.00 83.94 190 SER A CA 1
ATOM 1511 C C . SER A 1 190 ? -9.766 -7.805 25.494 1.00 83.94 190 SER A C 1
ATOM 1513 O O . SER A 1 190 ? -9.452 -7.177 26.499 1.00 83.94 190 SER A O 1
ATOM 1515 N N . SER A 1 191 ? -8.920 -8.633 24.867 1.00 80.38 191 SER A N 1
ATOM 1516 C CA . SER A 1 191 ? -7.525 -8.859 25.270 1.00 80.38 191 SER A CA 1
ATOM 1517 C C . SER A 1 191 ? -6.578 -7.692 24.954 1.00 80.38 191 SER A C 1
ATOM 1519 O O . SER A 1 191 ? -5.412 -7.720 25.353 1.00 80.38 191 SER A O 1
ATOM 1521 N N . MET A 1 192 ? -7.054 -6.658 24.250 1.00 84.44 192 MET A N 1
ATOM 1522 C CA . MET A 1 192 ? -6.232 -5.504 23.894 1.00 84.44 192 MET A CA 1
ATOM 1523 C C . MET A 1 192 ? -5.850 -4.663 25.124 1.00 84.44 192 MET A C 1
ATOM 1525 O O . MET A 1 192 ? -6.653 -4.522 26.050 1.00 84.44 192 MET A O 1
ATOM 1529 N N . PRO A 1 193 ? -4.662 -4.026 25.118 1.00 86.19 193 PRO A N 1
ATOM 1530 C CA . PRO A 1 193 ? -4.272 -3.069 26.150 1.00 86.19 193 PRO A CA 1
ATOM 1531 C C . PRO A 1 193 ? -5.342 -1.991 26.382 1.00 86.19 193 PRO A C 1
ATOM 1533 O O . PRO A 1 193 ? -6.017 -1.565 25.442 1.00 86.19 193 PRO A O 1
ATOM 1536 N N . GLU A 1 194 ? -5.475 -1.496 27.619 1.00 86.44 194 GLU A N 1
ATOM 1537 C CA . GLU A 1 194 ? -6.522 -0.525 27.995 1.00 86.44 194 GLU A CA 1
ATOM 1538 C C . GLU A 1 194 ? -6.540 0.740 27.117 1.00 86.44 194 GLU A C 1
ATOM 1540 O O . GLU A 1 194 ? -7.598 1.320 26.872 1.00 86.44 194 GLU A O 1
ATOM 1545 N N . ASN A 1 195 ? -5.382 1.155 26.599 1.00 87.56 195 ASN A N 1
ATOM 1546 C CA . ASN A 1 195 ? -5.231 2.312 25.714 1.00 87.56 195 ASN A CA 1
ATOM 1547 C C . ASN A 1 195 ? -5.522 2.016 24.226 1.00 87.56 195 ASN A C 1
ATOM 1549 O O . ASN A 1 195 ? -5.437 2.926 23.405 1.00 87.56 195 ASN A O 1
ATOM 1553 N N . MET A 1 196 ? -5.858 0.775 23.863 1.00 88.06 196 MET A N 1
ATOM 1554 C CA . MET A 1 196 ? -6.119 0.314 22.490 1.00 88.06 196 MET A CA 1
ATOM 1555 C C . MET A 1 196 ? -7.374 -0.573 22.408 1.00 88.06 196 MET A C 1
ATOM 1557 O O . MET A 1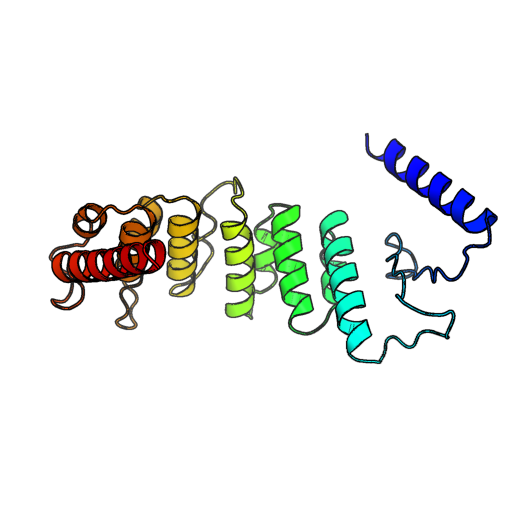 196 ? -7.452 -1.514 21.620 1.00 88.06 196 MET A O 1
ATOM 1561 N N . ASN A 1 197 ? -8.377 -0.268 23.229 1.00 92.19 197 ASN A N 1
ATOM 1562 C CA . ASN A 1 197 ? -9.648 -0.992 23.286 1.00 92.19 197 ASN A CA 1
ATOM 1563 C C . ASN A 1 197 ? -10.764 -0.333 22.447 1.00 92.19 197 ASN A C 1
ATOM 1565 O O . ASN A 1 197 ? -10.611 0.778 21.924 1.00 92.19 197 ASN A O 1
ATOM 1569 N N . SER A 1 198 ? -11.923 -1.002 22.360 1.00 93.69 198 SER A N 1
ATOM 1570 C CA . SER A 1 198 ? -13.118 -0.497 21.655 1.00 93.69 198 SER A CA 1
ATOM 1571 C C . SER A 1 198 ? -13.498 0.924 22.093 1.00 93.69 198 SER A C 1
ATOM 1573 O O . SER A 1 198 ? -13.698 1.798 21.249 1.00 93.69 198 SER A O 1
ATOM 1575 N N . THR A 1 199 ? -13.492 1.215 23.399 1.00 93.81 199 THR A N 1
ATOM 1576 C CA . THR A 1 199 ? -13.808 2.551 23.937 1.00 93.81 199 THR A CA 1
ATOM 1577 C C . THR A 1 199 ? -12.895 3.639 23.371 1.00 93.81 199 THR A C 1
ATOM 1579 O O . THR A 1 199 ? -13.364 4.714 22.984 1.00 93.81 199 THR A O 1
ATOM 1582 N N . THR A 1 200 ? -11.591 3.368 23.292 1.00 94.44 200 THR A N 1
ATOM 1583 C CA . THR A 1 200 ? -10.607 4.317 22.756 1.00 94.44 200 THR A CA 1
ATOM 1584 C C . THR A 1 200 ? -10.797 4.518 21.255 1.00 94.44 200 THR A C 1
ATOM 1586 O O . THR A 1 200 ? -10.785 5.657 20.784 1.00 94.44 200 THR A O 1
ATOM 1589 N N . CYS A 1 201 ? -11.069 3.439 20.518 1.00 95.38 201 CYS A N 1
ATOM 1590 C CA . CYS A 1 201 ? -11.393 3.499 19.095 1.00 95.38 201 CYS A CA 1
ATOM 1591 C C . CYS A 1 201 ? -12.648 4.350 18.827 1.00 95.38 201 CYS A C 1
ATOM 1593 O O . CYS A 1 201 ? -12.593 5.285 18.024 1.00 95.38 201 CYS A O 1
ATOM 1595 N N . LYS A 1 202 ? -13.750 4.112 19.556 1.00 96.38 202 LYS A N 1
ATOM 1596 C CA . LYS A 1 202 ? -15.007 4.871 19.411 1.00 96.38 202 LYS A CA 1
ATOM 1597 C C . LYS A 1 202 ? -14.799 6.358 19.677 1.00 96.38 202 LYS A C 1
ATOM 1599 O O . LYS A 1 202 ? -15.261 7.203 18.910 1.00 96.38 202 LYS A O 1
ATOM 1604 N N . ARG A 1 203 ? -14.040 6.690 20.728 1.00 95.62 203 ARG A N 1
ATOM 1605 C CA . ARG A 1 203 ? -13.689 8.077 21.064 1.00 95.62 203 ARG A CA 1
ATOM 1606 C C . ARG A 1 203 ? -12.877 8.744 19.952 1.00 95.62 203 ARG A C 1
ATOM 1608 O O . ARG A 1 203 ? -13.180 9.878 19.583 1.00 95.62 203 ARG A O 1
ATOM 1615 N N . ALA A 1 204 ? -11.869 8.054 19.416 1.00 94.19 204 ALA A N 1
ATOM 1616 C CA . ALA A 1 204 ? -11.047 8.565 18.322 1.00 94.19 204 ALA A CA 1
ATOM 1617 C C . ALA A 1 204 ? -11.890 8.833 17.064 1.00 94.19 204 ALA A C 1
ATOM 1619 O O . ALA A 1 204 ? -11.820 9.929 16.504 1.00 94.19 204 ALA A O 1
ATOM 1620 N N . ALA A 1 205 ? -12.747 7.885 16.676 1.00 94.00 205 ALA A N 1
ATOM 1621 C CA . ALA A 1 205 ? -13.619 8.032 15.515 1.00 94.00 205 ALA A CA 1
ATOM 1622 C C . ALA A 1 205 ? -14.609 9.200 15.668 1.00 94.00 205 ALA A C 1
ATOM 1624 O O . ALA A 1 205 ? -14.705 10.058 14.786 1.00 94.00 205 ALA A O 1
ATOM 1625 N N . ALA A 1 206 ? -15.275 9.299 16.823 1.00 95.19 206 ALA A N 1
ATOM 1626 C CA . ALA A 1 206 ? -16.220 10.375 17.118 1.00 95.19 206 ALA A CA 1
ATOM 1627 C C . ALA A 1 206 ? -15.562 11.767 17.111 1.00 95.19 206 ALA A C 1
ATOM 1629 O O . ALA A 1 206 ? -16.165 12.741 16.660 1.00 95.19 206 ALA A O 1
ATOM 1630 N N . ASN A 1 207 ? -14.320 11.886 17.590 1.00 95.94 207 ASN A N 1
ATOM 1631 C CA . ASN A 1 207 ? -13.586 13.155 17.574 1.00 95.94 207 ASN A CA 1
ATOM 1632 C C . ASN A 1 207 ? -13.308 13.642 16.149 1.00 95.94 207 ASN A C 1
ATOM 1634 O O . ASN A 1 207 ? -13.517 14.818 15.854 1.00 95.94 207 ASN A O 1
ATOM 1638 N N . VAL A 1 208 ? -12.873 12.749 15.258 1.00 93.75 208 VAL A N 1
ATOM 1639 C CA . VAL A 1 208 ? -12.585 13.110 13.864 1.00 93.75 208 VAL A CA 1
ATOM 1640 C C . VAL A 1 208 ? -13.865 13.474 13.111 1.00 93.75 208 VAL A C 1
ATOM 1642 O O . VAL A 1 208 ? -13.863 14.431 12.337 1.00 93.75 208 VAL A O 1
ATOM 1645 N N . ASN A 1 209 ? -14.971 12.769 13.356 1.00 91.69 209 ASN A N 1
ATOM 1646 C CA . ASN A 1 209 ? -16.242 13.074 12.695 1.00 91.69 209 ASN A CA 1
ATOM 1647 C C . ASN A 1 209 ? -16.808 14.432 13.135 1.00 91.69 209 ASN A C 1
ATOM 1649 O O . ASN A 1 209 ? -17.151 15.235 12.271 1.00 91.69 209 ASN A O 1
ATOM 1653 N N . ARG A 1 210 ? -16.742 14.767 14.432 1.00 94.62 210 ARG A N 1
ATOM 1654 C CA . ARG A 1 210 ? -17.086 16.117 14.920 1.00 94.62 210 ARG A CA 1
ATOM 1655 C C . ARG A 1 210 ? -1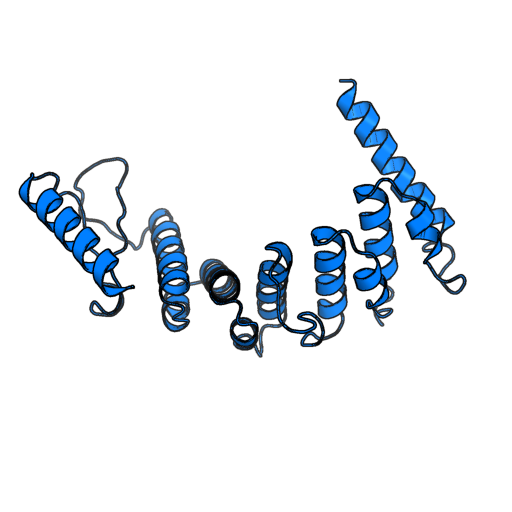6.258 17.218 14.250 1.00 94.62 210 ARG A C 1
ATOM 1657 O O . ARG A 1 210 ? -16.79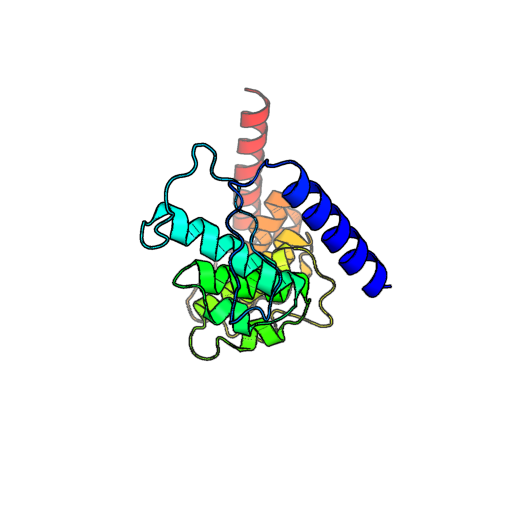1 18.258 13.880 1.00 94.62 210 ARG A O 1
ATOM 1664 N N . GLN A 1 211 ? -14.958 16.998 14.040 1.00 95.50 211 GLN A N 1
ATOM 1665 C CA . GLN A 1 211 ? -14.113 17.971 13.333 1.00 95.50 211 GLN A CA 1
ATOM 1666 C C . GLN A 1 211 ? -14.496 18.139 11.856 1.00 95.50 211 GLN A C 1
ATOM 1668 O O . GLN A 1 211 ? -14.369 19.241 11.321 1.00 95.50 211 GLN A O 1
ATOM 1673 N N . LYS A 1 212 ? -14.952 17.074 11.185 1.00 93.62 212 LYS A N 1
ATOM 1674 C CA . LYS A 1 212 ? -15.444 17.156 9.801 1.00 93.62 212 LYS A CA 1
ATOM 1675 C C . LYS A 1 212 ? -16.736 17.970 9.715 1.00 93.62 212 LYS A C 1
ATOM 1677 O O . LYS A 1 212 ? -16.838 18.796 8.817 1.00 93.62 212 LYS A O 1
ATOM 1682 N N . GLU A 1 213 ? -17.663 17.780 10.653 1.00 94.00 213 GLU A N 1
ATOM 1683 C CA . GLU A 1 213 ? -18.925 18.533 10.721 1.00 94.00 213 GLU A CA 1
ATOM 1684 C C . GLU A 1 213 ? -18.672 20.034 10.908 1.00 94.00 213 GLU A C 1
ATOM 1686 O O . GLU A 1 213 ? -19.176 20.842 10.133 1.00 94.00 213 GLU A O 1
ATOM 1691 N N . VAL A 1 214 ? -17.795 20.413 11.847 1.00 97.12 214 VAL A N 1
ATOM 1692 C CA . VAL A 1 214 ? -17.417 21.824 12.064 1.00 97.12 214 VAL A CA 1
ATOM 1693 C C . VAL A 1 214 ? -16.812 22.455 10.804 1.00 97.12 214 VAL A C 1
ATOM 1695 O O . VAL A 1 214 ? -17.096 23.607 10.490 1.00 97.12 214 VAL A O 1
ATOM 1698 N N . ARG A 1 215 ? -15.996 21.709 10.044 1.00 95.62 215 ARG A N 1
ATOM 1699 C CA . ARG A 1 215 ? -15.406 22.203 8.786 1.00 95.62 215 ARG A CA 1
ATOM 1700 C C . ARG A 1 215 ? -16.417 22.377 7.655 1.00 95.62 215 ARG A C 1
ATOM 1702 O O . ARG A 1 215 ? -16.110 23.095 6.717 1.00 95.62 215 ARG A O 1
ATOM 1709 N N . GLN A 1 216 ? -17.562 21.702 7.702 1.00 95.44 216 GLN A N 1
ATOM 1710 C CA . GLN A 1 216 ? -18.611 21.829 6.686 1.00 95.44 216 GLN A CA 1
ATOM 1711 C C . GLN A 1 216 ? -19.556 23.005 6.958 1.00 95.44 216 GLN A C 1
ATOM 1713 O O . GLN A 1 216 ? -20.259 23.434 6.050 1.00 95.44 216 GLN A O 1
ATOM 1718 N N . THR A 1 217 ? -19.586 23.514 8.194 1.00 96.12 217 THR A N 1
ATOM 1719 C CA . THR A 1 217 ? -20.414 24.664 8.594 1.00 96.12 217 THR A CA 1
ATOM 1720 C C . THR A 1 217 ? -19.731 26.025 8.423 1.00 96.12 217 THR A C 1
ATOM 1722 O O . THR A 1 217 ? -20.380 27.046 8.641 1.00 96.12 217 THR A O 1
ATOM 1725 N N . LEU A 1 218 ? -18.438 26.039 8.080 1.00 91.00 218 LEU A N 1
ATOM 1726 C CA . LEU A 1 218 ? -17.631 27.237 7.813 1.00 91.00 218 LEU A CA 1
ATOM 1727 C C . LEU A 1 218 ? -17.522 27.480 6.307 1.00 91.00 218 LEU A C 1
ATOM 1729 O O . LEU A 1 218 ? -17.579 28.665 5.914 1.00 91.00 218 LEU A O 1
#

Organism: NCBI:txid1618436

Radius of gyration: 23.56 Å; chains: 1; bounding box: 42×42×72 Å